Protein AF-A0A6P5RNF6-F1 (afdb_monomer)

Foldseek 3Di:
DDPCPPVCCVCVVQVDPDLVSCLVCVVVVLVVCCVPPPPPPPPPPPDDDDDDDDDDDDDPPDPDDPVVVSLLVSLVVQLVVLVVCVVVVVDDPVVSLQRHFDRPDDPLCNPARRHRLSNLFPLVVVLLVQLLVCVPCVVVSVVCCVPRVSSVRLVVLLVSLVLVVVVQWFDDPLLVLLSVLLVVVVVVCVVVVCLSPQWNSNLVVVLLVLVLVLLVCLLVLDQVCLVVNLVSVVSNCCSSPPPIHPDDRVSVVVVVPPPPPPDDDDDDDPVPPPRNRPDTCGSPDDDPVCVSVSSSSVSSNSSSPGD

Secondary structure (DSSP, 8-state):
---TTTHHHHHHHTT--SHHHHHHHTTTHHHHHHHHHS-------SS--------------S---HHHHHHHHHHHHHHHHHHHHHHTTSS-HHHHHHHPPPPS--GGGTT-----HHHHTTHHHHHHHHHHTHHHHHHHHHHHHHH-HHHHHHHHHHHHHHHHHHHHHB--HHHHHHHHHHHHHHHHHHHHT-HHHHS-GGGHHHHHHHHHHHHHHHHH--GGGHHHHHHHHHHHHHIIIIII--S--HHHHHTTS------------GGGS--TT-SB--SPP--TTHHHHHHHHHHHHHHHH--

Radius of gyration: 24.38 Å; Cα contacts (8 Å, |Δi|>4): 242; chains: 1; bounding box: 69×51×74 Å

InterPro domains:
  IPR058851 Callose synthase, helical domain [PF25968] (116-305)

Solvent-accessible surface area (backbone atoms only — not comparable to full-atom values): 18206 Å² total; per-residue (Å²): 138,78,88,58,71,61,64,54,46,54,40,56,74,69,63,49,84,44,72,67,50,42,58,75,45,47,86,56,40,58,60,52,44,49,73,75,72,46,78,77,79,71,78,74,84,82,78,80,92,77,90,83,89,80,92,82,89,74,88,77,91,65,86,64,53,74,65,55,54,50,50,51,54,40,39,51,55,50,36,52,53,48,48,50,38,39,76,71,68,74,44,52,75,66,55,40,61,32,60,41,40,76,75,92,75,53,87,88,47,72,92,55,81,63,69,27,39,68,70,27,40,35,34,44,58,53,50,49,59,46,38,42,49,17,92,84,34,45,71,56,48,55,52,47,47,72,71,34,64,50,42,40,43,40,48,52,50,51,53,50,48,49,54,55,50,51,64,62,32,49,63,38,68,70,58,45,52,46,52,50,50,53,52,52,54,51,52,50,30,59,74,71,69,42,44,70,77,68,32,41,37,67,42,47,62,59,43,50,52,38,48,54,52,49,50,54,48,62,72,66,44,48,66,87,48,44,69,56,52,37,51,40,52,50,52,40,50,46,41,45,63,71,53,25,40,76,74,85,58,71,66,62,50,67,70,62,60,67,79,78,82,72,84,75,96,68,90,70,64,82,85,70,60,83,56,83,66,72,44,51,50,64,46,68,73,90,49,92,71,34,56,62,49,51,50,51,54,55,48,48,48,44,38,70,66,37,115

Structure (mmCIF, N/CA/C/O backbone):
data_AF-A0A6P5RNF6-F1
#
_entry.id   AF-A0A6P5RNF6-F1
#
loop_
_atom_site.group_PDB
_atom_site.id
_atom_site.type_symbol
_atom_site.label_atom_id
_atom_site.label_alt_id
_atom_site.label_comp_id
_atom_site.label_asym_id
_atom_site.label_entity_id
_atom_site.label_seq_id
_atom_site.pdbx_PDB_ins_code
_atom_site.Cartn_x
_atom_site.Cartn_y
_atom_site.Cartn_z
_atom_site.occupancy
_atom_site.B_iso_or_equiv
_atom_site.auth_seq_id
_atom_site.auth_comp_id
_atom_site.auth_asym_id
_atom_site.auth_atom_id
_atom_site.pdbx_PDB_model_num
ATOM 1 N N . PHE A 1 1 ? 33.587 11.835 -26.383 1.00 28.23 1 PHE A N 1
ATOM 2 C CA . PHE A 1 1 ? 33.768 10.470 -26.912 1.00 28.23 1 PHE A CA 1
ATOM 3 C C . PHE A 1 1 ? 33.188 9.506 -25.896 1.00 28.23 1 PHE A C 1
ATOM 5 O O . PHE A 1 1 ? 33.818 9.210 -24.893 1.00 28.23 1 PHE A O 1
ATOM 12 N N . PHE A 1 2 ? 31.931 9.136 -26.120 1.00 29.42 2 PHE A N 1
ATOM 13 C CA . PHE A 1 2 ? 31.178 8.192 -25.306 1.00 29.42 2 PHE A CA 1
ATOM 14 C C . PHE A 1 2 ? 31.748 6.783 -25.467 1.00 29.42 2 PHE A C 1
ATOM 16 O O . PHE A 1 2 ? 32.001 6.367 -26.597 1.00 29.42 2 PHE A O 1
ATOM 23 N N . ASN A 1 3 ? 31.836 6.001 -24.392 1.00 28.59 3 ASN A N 1
ATOM 24 C CA . ASN A 1 3 ? 31.877 4.547 -24.536 1.00 28.59 3 ASN A CA 1
ATOM 25 C C . ASN A 1 3 ? 30.436 4.005 -24.512 1.00 28.59 3 ASN A C 1
ATOM 27 O O . ASN A 1 3 ? 30.002 3.315 -23.598 1.00 28.59 3 ASN A O 1
ATOM 31 N N . LEU A 1 4 ? 29.677 4.390 -25.545 1.00 36.28 4 LEU A N 1
ATOM 32 C CA . LEU A 1 4 ? 28.244 4.130 -25.748 1.00 36.28 4 LEU A CA 1
ATOM 33 C C . LEU A 1 4 ? 27.934 2.669 -26.155 1.00 36.28 4 LEU A C 1
ATOM 35 O O . LEU A 1 4 ? 26.788 2.328 -26.450 1.00 36.28 4 LEU A O 1
ATOM 39 N N . ASN A 1 5 ? 28.943 1.797 -26.229 1.00 35.72 5 ASN A N 1
ATOM 40 C CA . ASN A 1 5 ? 28.833 0.507 -26.917 1.00 35.72 5 ASN A CA 1
ATOM 41 C C . ASN A 1 5 ? 28.186 -0.616 -26.092 1.00 35.72 5 ASN A C 1
ATOM 43 O O . ASN A 1 5 ? 27.715 -1.587 -26.683 1.00 35.72 5 ASN A O 1
ATOM 47 N N . HIS A 1 6 ? 28.112 -0.502 -24.763 1.00 38.75 6 HIS A N 1
ATOM 48 C CA . HIS A 1 6 ? 27.515 -1.549 -23.919 1.00 38.75 6 HIS A CA 1
ATOM 49 C C . HIS A 1 6 ? 26.034 -1.298 -23.587 1.00 38.75 6 HIS A C 1
ATOM 51 O O . HIS A 1 6 ? 25.232 -2.224 -23.683 1.00 38.75 6 HIS A O 1
ATOM 57 N N . LEU A 1 7 ? 25.632 -0.053 -23.311 1.00 40.31 7 LEU A N 1
ATOM 58 C CA . LEU A 1 7 ? 24.245 0.296 -22.955 1.00 40.31 7 LEU A CA 1
ATOM 59 C C . LEU A 1 7 ? 23.309 0.388 -24.168 1.00 40.31 7 LEU A C 1
ATOM 61 O O . LEU A 1 7 ? 22.180 -0.103 -24.119 1.00 40.31 7 LEU A O 1
ATOM 65 N N . THR A 1 8 ? 23.802 0.905 -25.298 1.00 41.25 8 THR A N 1
ATOM 66 C CA . THR A 1 8 ? 23.047 0.876 -26.560 1.00 41.25 8 THR A CA 1
ATOM 67 C C . THR A 1 8 ? 22.856 -0.563 -27.029 1.00 41.25 8 THR A C 1
ATOM 69 O O . THR A 1 8 ? 21.781 -0.909 -27.501 1.00 41.25 8 THR A O 1
ATOM 72 N N . ARG A 1 9 ? 23.846 -1.448 -26.826 1.00 41.94 9 ARG A N 1
ATOM 73 C CA . ARG A 1 9 ? 23.672 -2.892 -27.045 1.00 41.94 9 ARG A CA 1
ATOM 74 C C . ARG A 1 9 ? 22.667 -3.503 -26.079 1.00 41.94 9 ARG A C 1
ATOM 76 O O . ARG A 1 9 ? 21.893 -4.324 -26.529 1.00 41.94 9 ARG A O 1
ATOM 83 N N . PHE A 1 10 ? 22.627 -3.101 -24.812 1.00 47.75 10 PHE A N 1
ATOM 84 C CA . PHE A 1 10 ? 21.712 -3.670 -23.820 1.00 47.75 10 PHE A CA 1
ATOM 85 C C . PHE A 1 10 ? 20.228 -3.430 -24.165 1.00 47.75 10 PHE A C 1
ATOM 87 O O . PHE A 1 10 ? 19.468 -4.386 -24.300 1.00 47.75 10 PHE A O 1
ATOM 94 N N . PHE A 1 11 ? 19.817 -2.183 -24.425 1.00 51.56 11 PHE A N 1
ATOM 95 C CA . PHE A 1 11 ? 18.431 -1.890 -24.833 1.00 51.56 11 PHE A CA 1
ATOM 96 C C . PHE A 1 11 ? 18.131 -2.268 -26.288 1.00 51.56 11 PHE A C 1
ATOM 98 O O . PHE A 1 11 ? 17.003 -2.655 -26.595 1.00 51.56 11 PHE A O 1
ATOM 105 N N . SER A 1 12 ? 19.124 -2.218 -27.184 1.00 46.72 12 SER A N 1
ATOM 106 C CA . SER A 1 12 ? 18.966 -2.663 -28.577 1.00 46.72 12 SER A CA 1
ATOM 107 C C . SER A 1 12 ? 18.880 -4.191 -28.699 1.00 46.72 12 SER A C 1
ATOM 109 O O . SER A 1 12 ? 18.128 -4.680 -29.535 1.00 46.72 12 SER A O 1
ATOM 111 N N . PHE A 1 13 ? 19.543 -4.955 -27.818 1.00 47.50 13 PHE A N 1
ATOM 112 C CA . PHE A 1 13 ? 19.436 -6.421 -27.733 1.00 47.50 13 PHE A CA 1
ATOM 113 C C . PHE A 1 13 ? 18.023 -6.866 -27.341 1.00 47.50 13 PHE A C 1
ATOM 115 O O . PHE A 1 13 ? 17.525 -7.855 -27.870 1.00 47.50 13 PHE A O 1
ATOM 122 N N . PHE A 1 14 ? 17.343 -6.101 -26.480 1.00 49.22 14 PHE A N 1
ATOM 123 C CA . PHE A 1 14 ? 15.931 -6.329 -26.149 1.00 49.22 14 PHE A CA 1
ATOM 124 C C . PHE A 1 14 ? 14.950 -5.519 -27.015 1.00 49.22 14 PHE A C 1
ATOM 126 O O . PHE A 1 14 ? 13.738 -5.672 -26.873 1.00 49.22 14 PHE A O 1
ATOM 133 N N . GLN A 1 15 ? 15.454 -4.669 -27.916 1.00 57.41 15 GLN A N 1
ATOM 134 C CA . GLN A 1 15 ? 14.685 -3.769 -28.783 1.00 57.41 15 GLN A CA 1
ATOM 135 C C . GLN A 1 15 ? 13.642 -2.912 -28.031 1.00 57.41 15 GLN A C 1
ATOM 137 O O . GLN A 1 15 ? 12.601 -2.547 -28.581 1.00 57.41 15 GLN A O 1
ATOM 142 N N . ILE A 1 16 ? 13.905 -2.574 -26.766 1.00 60.00 16 ILE A N 1
ATOM 143 C CA . ILE A 1 16 ? 12.972 -1.829 -25.913 1.00 60.00 16 ILE A CA 1
ATOM 144 C C . ILE A 1 16 ? 13.149 -0.338 -26.194 1.00 60.00 16 ILE A C 1
ATOM 146 O O . ILE A 1 16 ? 14.160 0.255 -25.831 1.00 60.00 16 ILE A O 1
ATOM 150 N N . ARG A 1 17 ? 12.158 0.264 -26.857 1.00 57.28 17 ARG A N 1
ATOM 151 C CA . ARG A 1 17 ? 12.155 1.694 -27.220 1.00 57.28 17 ARG A CA 1
ATOM 152 C C . ARG A 1 17 ? 11.119 2.518 -26.460 1.00 57.28 17 ARG A C 1
ATOM 154 O O . ARG A 1 17 ? 11.118 3.737 -26.570 1.00 57.28 17 ARG A O 1
ATOM 161 N N . THR A 1 18 ? 10.225 1.863 -25.719 1.00 61.22 18 THR A N 1
ATOM 162 C CA . THR A 1 18 ? 9.161 2.513 -24.944 1.00 61.22 18 THR A CA 1
ATOM 163 C C . THR A 1 18 ? 8.911 1.773 -23.631 1.00 61.22 18 THR A C 1
ATOM 165 O O . THR A 1 18 ? 9.181 0.573 -23.520 1.00 61.22 18 THR A O 1
ATOM 168 N N . LEU A 1 19 ? 8.321 2.465 -22.651 1.00 63.12 19 LEU A N 1
ATOM 169 C CA . LEU A 1 19 ? 7.894 1.866 -21.382 1.00 63.12 19 LEU A CA 1
ATOM 170 C C . LEU A 1 19 ? 6.867 0.737 -21.593 1.00 63.12 19 LEU A C 1
ATOM 172 O O . LEU A 1 19 ? 6.886 -0.264 -20.882 1.00 63.12 19 LEU A O 1
ATOM 176 N N . GLY A 1 20 ? 6.017 0.849 -22.621 1.00 63.38 20 GLY A N 1
ATOM 177 C CA . GLY A 1 20 ? 5.082 -0.210 -23.015 1.00 63.38 20 GLY A CA 1
ATOM 178 C C . GLY A 1 20 ? 5.787 -1.476 -23.515 1.00 63.38 20 GLY A C 1
ATOM 179 O O . GLY A 1 20 ? 5.413 -2.583 -23.125 1.00 63.38 20 GLY A O 1
ATOM 180 N N . MET A 1 21 ? 6.855 -1.331 -24.313 1.00 66.31 21 MET A N 1
ATOM 181 C CA . MET A 1 21 ? 7.684 -2.468 -24.733 1.00 66.31 21 MET A CA 1
ATOM 182 C C . MET A 1 21 ? 8.385 -3.108 -23.534 1.00 66.31 21 MET A C 1
ATOM 184 O O . MET A 1 21 ? 8.345 -4.332 -23.406 1.00 66.31 21 MET A O 1
ATOM 188 N N . LEU A 1 22 ? 8.943 -2.295 -22.627 1.00 71.19 22 LEU A N 1
ATOM 189 C CA . LEU A 1 22 ? 9.556 -2.781 -21.389 1.00 71.19 22 LEU A CA 1
ATOM 190 C C . LEU A 1 22 ? 8.546 -3.590 -20.571 1.00 71.19 22 LEU A C 1
ATOM 192 O O . LEU A 1 22 ? 8.820 -4.739 -20.242 1.00 71.19 22 LEU A O 1
ATOM 196 N N . ARG A 1 23 ? 7.351 -3.036 -20.328 1.00 72.88 23 ARG A N 1
ATOM 197 C CA . ARG A 1 23 ? 6.264 -3.684 -19.576 1.00 72.88 23 ARG A CA 1
ATOM 198 C C . ARG A 1 23 ? 5.871 -5.035 -20.171 1.00 72.88 23 ARG A C 1
ATOM 200 O O . ARG A 1 23 ? 5.756 -6.003 -19.432 1.00 72.88 23 ARG A O 1
ATOM 207 N N . SER A 1 24 ? 5.721 -5.122 -21.494 1.00 70.25 24 SER A N 1
ATOM 208 C CA . SER A 1 24 ? 5.333 -6.371 -22.174 1.00 70.25 24 SER A CA 1
ATOM 209 C C . SER A 1 24 ? 6.391 -7.477 -22.108 1.00 70.25 24 SER A C 1
ATOM 211 O O . SER A 1 24 ? 6.061 -8.656 -22.193 1.00 70.25 24 SER A O 1
ATOM 213 N N . ARG A 1 25 ? 7.671 -7.107 -21.980 1.00 70.56 25 ARG A N 1
ATOM 214 C CA . ARG A 1 25 ? 8.800 -8.048 -21.978 1.00 70.56 25 ARG A CA 1
ATOM 215 C C . ARG A 1 25 ? 9.324 -8.337 -20.574 1.00 70.56 25 ARG A C 1
ATOM 217 O O . ARG A 1 25 ? 10.076 -9.300 -20.413 1.00 70.56 25 ARG A O 1
ATOM 224 N N . PHE A 1 26 ? 8.926 -7.545 -19.575 1.00 75.81 26 PHE A N 1
ATOM 225 C CA . PHE A 1 26 ? 9.502 -7.592 -18.234 1.00 75.81 26 PHE A CA 1
ATOM 226 C C . PHE A 1 26 ? 9.311 -8.942 -17.547 1.00 75.81 26 PHE A C 1
ATOM 228 O O . PHE A 1 26 ? 10.216 -9.384 -16.860 1.00 75.81 26 PHE A O 1
ATOM 235 N N . GLU A 1 27 ? 8.198 -9.642 -17.769 1.00 70.69 27 GLU A N 1
ATOM 236 C CA . GLU A 1 27 ? 7.972 -10.970 -17.177 1.00 70.69 27 GLU A CA 1
ATOM 237 C C . GLU A 1 27 ? 9.056 -11.986 -17.588 1.00 70.69 27 GLU A C 1
ATOM 239 O O . GLU A 1 27 ? 9.527 -12.775 -16.773 1.00 70.69 27 GLU A O 1
ATOM 244 N N . SER A 1 28 ? 9.522 -11.911 -18.837 1.00 70.00 28 SER A N 1
ATOM 245 C CA . SER A 1 28 ? 10.600 -12.762 -19.361 1.00 70.00 28 SER A CA 1
ATOM 246 C C . SER A 1 28 ? 12.011 -12.220 -19.098 1.00 70.00 28 SER A C 1
ATOM 248 O O . SER A 1 28 ? 12.994 -12.948 -19.261 1.00 70.00 28 SER A O 1
ATOM 250 N N . LEU A 1 29 ? 12.124 -10.946 -18.702 1.00 72.56 29 LEU A N 1
ATOM 251 C CA . LEU A 1 29 ? 13.393 -10.229 -18.620 1.00 72.56 29 LEU A CA 1
ATOM 252 C C . LEU A 1 29 ? 14.308 -10.776 -17.510 1.00 72.56 29 LEU A C 1
ATOM 254 O O . LEU A 1 29 ? 15.450 -11.079 -17.845 1.00 72.56 29 LEU A O 1
ATOM 258 N N . PRO A 1 30 ? 13.857 -11.014 -16.257 1.00 69.50 30 PRO A N 1
ATOM 259 C CA . PRO A 1 30 ? 14.698 -11.619 -15.222 1.00 69.50 30 PRO A CA 1
ATOM 260 C C . PRO A 1 30 ? 15.291 -12.968 -15.635 1.00 69.50 30 PRO A C 1
ATOM 262 O O . PRO A 1 30 ? 16.479 -13.213 -15.438 1.00 69.50 30 PRO A O 1
ATOM 265 N N . GLY A 1 31 ? 14.486 -13.829 -16.267 1.00 65.75 31 GLY A N 1
ATOM 266 C CA . GLY A 1 31 ? 14.932 -15.148 -16.720 1.00 65.75 31 GLY A CA 1
ATOM 267 C C . GLY A 1 31 ? 15.967 -15.064 -17.843 1.00 65.75 31 GLY A C 1
ATOM 268 O O . GLY A 1 31 ? 17.004 -15.722 -17.784 1.00 65.75 31 GLY A O 1
ATOM 269 N N . ALA A 1 32 ? 15.729 -14.216 -18.849 1.00 66.19 32 ALA A N 1
ATOM 270 C CA . ALA A 1 32 ? 16.704 -13.976 -19.911 1.00 66.19 32 ALA A CA 1
ATOM 271 C C . ALA A 1 32 ? 18.007 -13.398 -19.342 1.00 66.19 32 ALA A C 1
ATOM 273 O O . ALA A 1 32 ? 19.099 -13.851 -19.673 1.00 66.19 32 ALA A O 1
ATOM 274 N N . PHE A 1 33 ? 17.895 -12.433 -18.439 1.00 66.31 33 PHE A N 1
ATOM 275 C CA . PHE A 1 33 ? 19.032 -11.773 -17.823 1.00 66.31 33 PHE A CA 1
ATOM 276 C C . PHE A 1 33 ? 19.922 -12.758 -17.060 1.00 66.31 33 PHE A C 1
ATOM 278 O O . PHE A 1 33 ? 21.136 -12.783 -17.263 1.00 66.31 33 PHE A O 1
ATOM 285 N N . ASN A 1 34 ? 19.320 -13.640 -16.264 1.00 64.31 34 ASN A N 1
ATOM 286 C CA . ASN A 1 34 ? 20.058 -14.664 -15.534 1.00 64.31 34 ASN A CA 1
ATOM 287 C C . ASN A 1 34 ? 20.731 -15.673 -16.470 1.00 64.31 34 ASN A C 1
ATOM 289 O O . ASN A 1 34 ? 21.870 -16.059 -16.227 1.00 64.31 34 ASN A O 1
ATOM 293 N N . ASN A 1 35 ? 20.080 -16.040 -17.575 1.00 62.84 35 ASN A N 1
ATOM 294 C CA . ASN A 1 35 ? 20.639 -16.982 -18.546 1.00 62.84 35 ASN A CA 1
ATOM 295 C C . ASN A 1 35 ? 21.807 -16.407 -19.363 1.00 62.84 35 ASN A C 1
ATOM 297 O O . ASN A 1 35 ? 22.689 -17.163 -19.769 1.00 62.84 35 ASN A O 1
ATOM 301 N N . TYR A 1 36 ? 21.810 -15.099 -19.637 1.00 58.19 36 TYR A N 1
ATOM 302 C CA . TYR A 1 36 ? 22.781 -14.480 -20.548 1.00 58.19 36 TYR A CA 1
ATOM 303 C C . TYR A 1 36 ? 23.877 -13.666 -19.854 1.00 58.19 36 TYR A C 1
ATOM 305 O O . TYR A 1 36 ? 24.953 -13.507 -20.429 1.00 58.19 36 TYR A O 1
ATOM 313 N N . LEU A 1 37 ? 23.625 -13.132 -18.655 1.00 59.38 37 LEU A N 1
ATOM 314 C CA . LEU A 1 37 ? 24.520 -12.171 -17.997 1.00 59.38 37 LEU A CA 1
ATOM 315 C C . LEU A 1 37 ? 25.060 -12.647 -16.650 1.00 59.38 37 LEU A C 1
ATOM 317 O O . LEU A 1 37 ? 26.055 -12.096 -16.180 1.00 59.38 37 LEU A O 1
ATOM 321 N N . ILE A 1 38 ? 24.463 -13.675 -16.040 1.00 57.00 38 ILE A N 1
ATOM 322 C CA . ILE A 1 38 ? 25.012 -14.283 -14.827 1.00 57.00 38 ILE A CA 1
ATOM 323 C C . ILE A 1 38 ? 25.878 -15.474 -15.241 1.00 57.00 38 ILE A C 1
ATOM 325 O O . ILE A 1 38 ? 25.368 -16.428 -15.831 1.00 57.00 38 ILE A O 1
ATOM 329 N N . PRO A 1 39 ? 27.188 -15.467 -14.932 1.00 53.31 39 PRO A N 1
ATOM 330 C CA . PRO A 1 39 ? 28.011 -16.650 -15.106 1.00 53.31 39 PRO A CA 1
ATOM 331 C C . PRO A 1 39 ? 27.381 -17.795 -14.317 1.00 53.31 39 PRO A C 1
ATOM 333 O O . PRO A 1 39 ? 27.167 -17.668 -13.110 1.00 53.31 39 PRO A O 1
ATOM 336 N N . VAL A 1 40 ? 27.087 -18.912 -14.986 1.00 53.88 40 VAL A N 1
ATOM 337 C CA . VAL A 1 40 ? 26.738 -20.147 -14.283 1.00 53.88 40 VAL A CA 1
ATOM 338 C C . VAL A 1 40 ? 27.910 -20.436 -13.357 1.00 53.88 40 VAL A C 1
ATOM 340 O O . VAL A 1 40 ? 29.017 -20.703 -13.832 1.00 53.88 40 VAL A O 1
ATOM 343 N N . GLU A 1 41 ? 27.691 -20.332 -12.046 1.00 51.50 41 GLU A N 1
ATOM 344 C CA . GLU A 1 41 ? 28.641 -20.811 -11.052 1.00 51.50 41 GLU A CA 1
ATOM 345 C C . GLU A 1 41 ? 28.779 -22.313 -11.309 1.00 51.50 41 GLU A C 1
ATOM 347 O O . GLU A 1 41 ? 27.967 -23.126 -10.864 1.00 51.50 41 GLU A O 1
ATOM 352 N N . LYS A 1 42 ? 29.765 -22.688 -12.133 1.00 40.84 42 LYS A N 1
ATOM 353 C CA . LYS A 1 42 ? 30.169 -24.075 -12.290 1.00 40.84 42 LYS A CA 1
ATOM 354 C C . LYS A 1 42 ? 30.548 -24.507 -10.892 1.00 40.84 42 LYS A C 1
ATOM 356 O O . LYS A 1 42 ? 31.535 -24.029 -10.343 1.00 40.84 42 LYS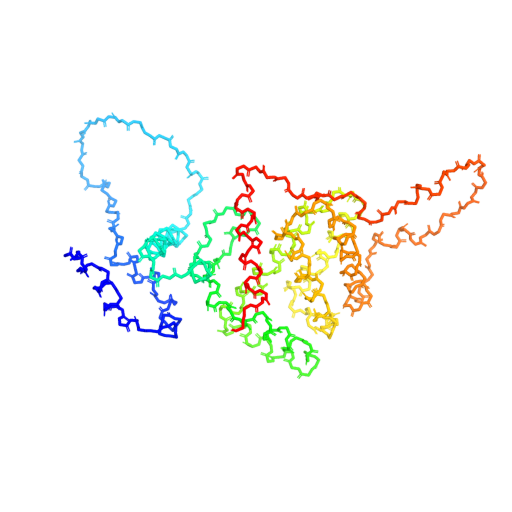 A O 1
ATOM 361 N N . ASN A 1 43 ? 29.730 -25.367 -10.308 1.00 40.44 43 ASN A N 1
ATOM 362 C CA . ASN A 1 43 ? 30.045 -26.001 -9.049 1.00 40.44 43 ASN A CA 1
ATOM 363 C C . ASN A 1 43 ? 31.265 -26.901 -9.320 1.00 40.44 43 ASN A C 1
ATOM 365 O O . ASN A 1 43 ? 31.129 -28.068 -9.684 1.00 40.44 43 ASN A O 1
ATOM 369 N N . GLU A 1 44 ? 32.471 -26.331 -9.254 1.00 38.09 44 GLU A N 1
ATOM 370 C CA . GLU A 1 44 ? 33.755 -27.015 -9.419 1.00 38.09 44 GLU A CA 1
ATOM 371 C C . GLU A 1 44 ? 34.046 -27.892 -8.192 1.00 38.09 44 GLU A C 1
ATOM 373 O O . GLU A 1 44 ? 35.097 -27.815 -7.566 1.00 38.09 44 GLU A O 1
ATOM 378 N N . GLN A 1 45 ? 33.118 -28.778 -7.833 1.00 39.56 45 GLN A N 1
ATOM 379 C CA . GLN A 1 45 ? 33.370 -29.826 -6.840 1.00 39.56 45 GLN A CA 1
ATOM 380 C C . GLN A 1 45 ? 33.935 -31.106 -7.464 1.00 39.56 45 GLN A C 1
ATOM 382 O O . GLN A 1 45 ? 34.200 -32.082 -6.770 1.00 39.56 45 GLN A O 1
ATOM 387 N N . THR A 1 46 ? 34.230 -31.103 -8.764 1.00 41.03 46 THR A N 1
ATOM 388 C CA . THR A 1 46 ? 35.000 -32.169 -9.411 1.00 41.03 46 THR A CA 1
ATOM 389 C C . THR A 1 46 ? 36.143 -31.590 -10.231 1.00 41.03 46 THR A C 1
ATOM 391 O O . THR A 1 46 ? 36.091 -31.595 -11.456 1.00 41.03 46 THR A O 1
ATOM 394 N N . LYS A 1 47 ? 37.186 -31.094 -9.545 1.00 40.41 47 LYS A N 1
ATOM 395 C CA . LYS A 1 47 ? 38.623 -31.235 -9.891 1.00 40.41 47 LYS A CA 1
ATOM 396 C C . LYS A 1 47 ? 39.463 -30.139 -9.218 1.00 40.41 47 LYS A C 1
ATOM 398 O O . LYS A 1 47 ? 39.665 -29.085 -9.801 1.00 40.41 47 LYS A O 1
ATOM 403 N N . LYS A 1 48 ? 40.067 -30.466 -8.069 1.00 33.53 48 LYS A N 1
ATOM 404 C CA . LYS A 1 48 ? 41.529 -30.434 -7.810 1.00 33.53 48 LYS A CA 1
ATOM 405 C C . LYS A 1 48 ? 41.828 -30.225 -6.321 1.00 33.53 48 LYS A C 1
ATOM 407 O O . LYS A 1 48 ? 41.476 -29.225 -5.714 1.00 33.53 48 LYS A O 1
ATOM 412 N N . LYS A 1 49 ? 42.546 -31.204 -5.764 1.00 37.81 49 LYS A N 1
ATOM 413 C CA . LYS A 1 49 ? 43.356 -31.083 -4.549 1.00 37.81 49 LYS A CA 1
ATOM 414 C C . LYS A 1 49 ? 44.316 -29.891 -4.688 1.00 37.81 49 LYS A C 1
ATOM 416 O O . LYS A 1 49 ? 45.011 -29.822 -5.698 1.00 37.81 49 LYS A O 1
ATOM 421 N N . GLY A 1 50 ? 44.420 -29.042 -3.663 1.00 27.92 50 GLY A N 1
ATOM 422 C CA . GLY A 1 50 ? 45.524 -28.083 -3.543 1.00 27.92 50 GLY A CA 1
ATOM 423 C C . GLY A 1 50 ? 45.189 -26.796 -2.788 1.00 27.92 50 GLY A C 1
ATOM 424 O O . GLY A 1 50 ? 44.819 -25.814 -3.405 1.00 27.92 50 GLY A O 1
ATOM 425 N N . ILE A 1 51 ? 45.319 -26.846 -1.458 1.00 37.56 51 ILE A N 1
ATOM 426 C CA . ILE A 1 51 ? 45.855 -25.811 -0.550 1.00 37.56 51 ILE A CA 1
ATOM 427 C C . ILE A 1 51 ? 45.703 -24.336 -1.003 1.00 37.56 51 ILE A C 1
ATOM 429 O O . ILE A 1 51 ? 46.445 -23.879 -1.862 1.00 37.56 51 ILE A O 1
ATOM 433 N N . LEU A 1 52 ? 44.850 -23.561 -0.316 1.00 32.47 52 LEU A N 1
ATOM 434 C CA . LEU A 1 52 ? 45.227 -22.420 0.549 1.00 32.47 52 LEU A CA 1
ATOM 435 C C . LEU A 1 52 ? 43.967 -21.695 1.065 1.00 32.47 52 LEU A C 1
ATOM 437 O O . LEU A 1 52 ? 43.053 -21.359 0.320 1.00 32.47 52 LEU A O 1
ATOM 441 N N . LYS A 1 53 ? 43.930 -21.490 2.386 1.00 34.38 53 LYS A N 1
ATOM 442 C CA . LYS A 1 53 ? 42.894 -20.772 3.141 1.00 34.38 53 LYS A CA 1
ATOM 443 C C . LYS A 1 53 ? 42.977 -19.260 2.885 1.00 34.38 53 LYS A C 1
ATOM 445 O O . LYS A 1 53 ? 44.064 -18.710 3.014 1.00 34.38 53 LYS A O 1
ATOM 450 N N . ALA A 1 54 ? 41.834 -18.592 2.721 1.00 29.98 54 ALA A N 1
ATOM 451 C CA . ALA A 1 54 ? 41.627 -17.225 3.213 1.00 29.98 54 ALA A CA 1
ATOM 452 C C . ALA A 1 54 ? 40.127 -16.941 3.431 1.00 29.98 54 ALA A C 1
ATOM 454 O O . ALA A 1 54 ? 39.348 -16.695 2.520 1.00 29.98 54 ALA A O 1
ATOM 455 N N . THR A 1 55 ? 39.767 -17.062 4.700 1.00 38.19 55 THR A N 1
ATOM 456 C CA . THR A 1 55 ? 38.652 -16.515 5.474 1.00 38.19 55 THR A CA 1
ATOM 457 C C . THR A 1 55 ? 37.861 -15.351 4.850 1.00 38.19 55 THR A C 1
ATOM 459 O O . THR A 1 55 ? 38.326 -14.222 4.871 1.00 38.19 55 THR A O 1
ATOM 462 N N . PHE A 1 56 ? 36.601 -15.597 4.466 1.00 27.67 56 PHE A N 1
ATOM 463 C CA . PHE A 1 56 ? 35.488 -14.647 4.640 1.00 27.67 56 PHE A CA 1
ATOM 464 C C . PHE A 1 56 ? 34.194 -15.423 4.916 1.00 27.67 56 PHE A C 1
ATOM 466 O O . PHE A 1 56 ? 33.409 -15.748 4.032 1.00 27.67 56 PHE A O 1
ATOM 473 N N . SER A 1 57 ? 33.987 -15.745 6.193 1.00 34.72 57 SER A N 1
ATOM 474 C CA . SER A 1 57 ? 32.705 -16.211 6.716 1.00 34.72 57 SER A CA 1
ATOM 475 C C . SER A 1 57 ? 31.797 -14.994 6.926 1.00 34.72 57 SER A C 1
ATOM 477 O O . SER A 1 57 ? 31.963 -14.263 7.904 1.00 34.72 57 SER A O 1
ATOM 479 N N . ARG A 1 58 ? 30.799 -14.806 6.059 1.00 29.78 58 ARG A N 1
ATOM 480 C CA . ARG A 1 58 ? 29.531 -14.172 6.446 1.00 29.78 58 ARG A CA 1
ATOM 481 C C . ARG A 1 58 ? 28.414 -15.170 6.192 1.00 29.78 58 ARG A C 1
ATOM 483 O O . ARG A 1 58 ? 28.066 -15.463 5.055 1.00 29.78 58 ARG A O 1
ATOM 490 N N . LYS A 1 59 ? 27.918 -15.723 7.295 1.00 31.59 59 LYS A N 1
ATOM 491 C CA . LYS A 1 59 ? 26.769 -16.617 7.364 1.00 31.59 59 LYS A CA 1
ATOM 492 C C . LYS A 1 59 ? 25.542 -15.920 6.766 1.00 31.59 59 LYS A C 1
ATOM 494 O O . LYS A 1 59 ? 25.017 -14.995 7.375 1.00 31.59 59 LYS A O 1
ATOM 499 N N . PHE A 1 60 ? 25.088 -16.390 5.611 1.00 31.41 60 PHE A N 1
ATOM 500 C CA . PHE A 1 60 ? 23.679 -16.332 5.227 1.00 31.41 60 PHE A CA 1
ATOM 501 C C . PHE A 1 60 ? 23.135 -17.756 5.353 1.00 31.41 60 PHE A C 1
ATOM 503 O O . PHE A 1 60 ? 23.123 -18.526 4.394 1.00 31.41 60 PHE A O 1
ATOM 510 N N . ASP A 1 61 ? 22.770 -18.125 6.582 1.00 31.58 61 ASP A N 1
ATOM 511 C CA . ASP A 1 61 ? 22.079 -19.379 6.881 1.00 31.58 61 ASP A CA 1
ATOM 512 C C . ASP A 1 61 ? 20.577 -19.211 6.631 1.00 31.58 61 ASP A C 1
ATOM 514 O O . ASP A 1 61 ? 19.833 -18.685 7.455 1.00 31.58 61 ASP A O 1
ATOM 518 N N . LYS A 1 62 ? 20.177 -19.629 5.434 1.00 36.00 62 LYS A N 1
ATOM 519 C CA . LYS A 1 62 ? 18.927 -20.296 5.034 1.00 36.00 62 LYS A CA 1
ATOM 520 C C . LYS A 1 62 ? 19.037 -20.370 3.520 1.00 36.00 62 LYS A C 1
ATOM 522 O O . LYS A 1 62 ? 19.157 -19.341 2.861 1.00 36.00 62 LYS A O 1
ATOM 527 N N . SER A 1 63 ? 19.127 -21.572 2.958 1.00 38.91 63 SER A N 1
ATOM 528 C CA . SER A 1 63 ? 19.337 -21.740 1.522 1.00 38.91 63 SER A CA 1
ATOM 529 C C . SER A 1 63 ? 18.116 -21.228 0.757 1.00 38.91 63 SER A C 1
ATOM 531 O O . SER A 1 63 ? 17.180 -21.986 0.518 1.00 38.91 63 SER A O 1
ATOM 533 N N . ALA A 1 64 ? 18.138 -19.947 0.389 1.00 43.72 64 ALA A N 1
ATOM 534 C CA . ALA A 1 64 ? 17.206 -19.360 -0.559 1.00 43.72 64 ALA A CA 1
ATOM 535 C C . ALA A 1 64 ? 17.114 -20.276 -1.784 1.00 43.72 64 ALA A C 1
ATOM 537 O O . ALA A 1 64 ? 18.150 -20.773 -2.264 1.00 43.72 64 ALA A O 1
ATOM 538 N N . SER A 1 65 ? 15.892 -20.538 -2.248 1.00 57.47 65 SER A N 1
ATOM 539 C CA . SER A 1 65 ? 15.667 -21.351 -3.444 1.00 57.47 65 SER A CA 1
ATOM 540 C C . SER A 1 65 ? 16.465 -20.766 -4.622 1.00 57.47 65 SER A C 1
ATOM 542 O O . SER A 1 65 ? 16.783 -19.573 -4.633 1.00 57.47 65 SER A O 1
ATOM 544 N N . SER A 1 66 ? 16.840 -21.573 -5.624 1.00 64.50 66 SER A N 1
ATOM 545 C CA . SER A 1 66 ? 17.626 -21.066 -6.770 1.00 64.50 66 SER A CA 1
ATOM 546 C C . SER A 1 66 ? 16.979 -19.828 -7.409 1.00 64.50 66 SER A C 1
ATOM 548 O O . SER A 1 66 ? 17.682 -18.882 -7.753 1.00 64.50 66 SER A O 1
ATOM 550 N N . LYS A 1 67 ? 15.639 -19.788 -7.427 1.00 63.62 67 LYS A N 1
ATOM 551 C CA . LYS A 1 67 ? 14.814 -18.683 -7.931 1.00 63.62 67 LYS A CA 1
ATOM 552 C C . LYS A 1 67 ? 14.900 -17.397 -7.102 1.00 63.62 67 LYS A C 1
ATOM 554 O O . LYS A 1 67 ? 14.935 -16.319 -7.681 1.00 63.62 67 LYS A O 1
ATOM 559 N N . GLU A 1 68 ? 14.957 -17.476 -5.774 1.00 64.44 68 GLU A N 1
ATOM 560 C CA . GLU A 1 68 ? 15.122 -16.290 -4.913 1.00 64.44 68 GLU A CA 1
ATOM 561 C C . GLU A 1 68 ? 16.505 -15.661 -5.085 1.00 64.44 68 GLU A C 1
ATOM 563 O O . GLU A 1 68 ? 16.631 -14.442 -5.205 1.00 64.44 68 GLU A O 1
ATOM 568 N N . LYS A 1 69 ? 17.554 -16.491 -5.164 1.00 66.69 69 LYS A N 1
ATOM 569 C CA . LYS A 1 69 ? 18.918 -16.012 -5.441 1.00 66.69 69 LYS A CA 1
ATOM 570 C C . LYS A 1 69 ? 19.009 -15.360 -6.818 1.00 66.69 69 LYS A C 1
ATOM 572 O O . LYS A 1 69 ? 19.658 -14.331 -6.977 1.00 66.69 69 LYS A O 1
ATOM 577 N N . GLU A 1 70 ? 18.353 -15.956 -7.803 1.00 68.19 70 GLU A N 1
ATOM 578 C CA . GLU A 1 70 ? 18.211 -15.438 -9.161 1.00 68.19 70 GLU A CA 1
ATOM 579 C C . GLU A 1 70 ? 17.470 -14.094 -9.208 1.00 68.19 70 GLU A C 1
ATOM 581 O O . GLU A 1 70 ? 17.925 -13.168 -9.879 1.00 68.19 70 GLU A O 1
ATOM 586 N N . ALA A 1 71 ? 16.369 -13.955 -8.468 1.00 69.56 71 ALA A N 1
ATOM 587 C CA . ALA A 1 71 ? 15.616 -12.707 -8.369 1.00 69.56 71 ALA A CA 1
ATOM 588 C C . ALA A 1 71 ? 16.426 -11.602 -7.674 1.00 69.56 71 ALA A C 1
ATOM 590 O O . ALA A 1 71 ? 16.436 -10.464 -8.140 1.00 69.56 71 ALA A O 1
ATOM 591 N N . ALA A 1 72 ? 17.159 -11.940 -6.609 1.00 72.94 72 ALA A N 1
ATOM 592 C CA . ALA A 1 72 ? 18.025 -10.998 -5.905 1.00 72.94 72 ALA A CA 1
ATOM 593 C C . ALA A 1 72 ? 19.173 -10.491 -6.794 1.00 72.94 72 ALA A C 1
ATOM 595 O O . ALA A 1 72 ? 19.433 -9.290 -6.836 1.00 72.94 72 ALA A O 1
ATOM 596 N N . LYS A 1 73 ? 19.828 -11.384 -7.554 1.00 73.25 73 LYS A N 1
ATOM 597 C CA . LYS A 1 73 ? 20.882 -11.001 -8.511 1.00 73.25 73 LYS A CA 1
ATOM 598 C C . LYS A 1 73 ? 20.331 -10.111 -9.635 1.00 73.25 73 LYS A C 1
ATOM 600 O O . LYS A 1 73 ? 20.978 -9.129 -9.997 1.00 73.25 73 LYS A O 1
ATOM 605 N N . PHE A 1 74 ? 19.136 -10.414 -10.151 1.00 78.38 74 PHE A N 1
ATOM 606 C CA . PHE A 1 74 ? 18.461 -9.555 -11.128 1.00 78.38 74 PHE A CA 1
ATOM 607 C C . PHE A 1 74 ? 18.162 -8.170 -10.549 1.00 78.38 74 PHE A C 1
ATOM 609 O O . PHE A 1 74 ? 18.538 -7.173 -11.158 1.00 78.38 74 PHE A O 1
ATOM 616 N N . ALA A 1 75 ? 17.531 -8.101 -9.373 1.00 79.12 75 ALA A N 1
ATOM 617 C CA . ALA A 1 75 ? 17.185 -6.841 -8.718 1.00 79.12 75 ALA A CA 1
ATOM 618 C C . ALA A 1 75 ? 18.424 -5.970 -8.483 1.00 79.12 75 ALA A C 1
ATOM 620 O O . ALA A 1 75 ? 18.391 -4.774 -8.764 1.00 79.12 75 ALA A O 1
ATOM 621 N N . GLN A 1 76 ? 19.533 -6.582 -8.052 1.00 79.25 76 GLN A N 1
ATOM 622 C CA . GLN A 1 76 ? 20.809 -5.896 -7.893 1.00 79.25 76 GLN A CA 1
ATOM 623 C C . GLN A 1 76 ? 21.255 -5.241 -9.195 1.00 79.25 76 GLN A C 1
ATOM 625 O O . GLN A 1 76 ? 21.425 -4.028 -9.251 1.00 79.25 76 GLN A O 1
ATOM 630 N N . MET A 1 77 ? 21.410 -6.028 -10.260 1.00 77.38 77 MET A N 1
ATOM 631 C CA . MET A 1 77 ? 21.945 -5.500 -11.512 1.00 77.38 77 MET A CA 1
ATOM 632 C C . MET A 1 77 ? 20.982 -4.511 -12.175 1.00 77.38 77 MET A C 1
ATOM 634 O O . MET A 1 77 ? 21.417 -3.508 -12.734 1.00 77.38 77 MET A O 1
ATOM 638 N N . TRP A 1 78 ? 19.677 -4.759 -12.078 1.00 83.81 78 TRP A N 1
ATOM 639 C CA . TRP A 1 78 ? 18.646 -3.843 -12.549 1.00 83.81 78 TRP A CA 1
ATOM 640 C C . TRP A 1 78 ? 18.740 -2.486 -11.846 1.00 83.81 78 TRP A C 1
ATOM 642 O O . TRP A 1 78 ? 18.802 -1.457 -12.513 1.00 83.81 78 TRP A O 1
ATOM 652 N N . ASN A 1 79 ? 18.822 -2.468 -10.515 1.00 87.19 79 ASN A N 1
ATOM 653 C CA . ASN A 1 79 ? 18.915 -1.226 -9.750 1.00 87.19 79 ASN A CA 1
ATOM 654 C C . ASN A 1 79 ? 20.212 -0.452 -10.018 1.00 87.19 79 ASN A C 1
ATOM 656 O O . ASN A 1 79 ? 20.176 0.780 -10.029 1.00 87.19 79 ASN A O 1
ATOM 660 N N . GLU A 1 80 ? 21.325 -1.144 -10.275 1.00 85.31 80 GLU A N 1
ATOM 661 C CA . GLU A 1 80 ? 22.576 -0.512 -10.718 1.00 85.31 80 GLU A CA 1
ATOM 662 C C . GLU A 1 80 ? 22.406 0.156 -12.090 1.00 85.31 80 GLU A C 1
ATOM 664 O O . GLU A 1 80 ? 22.767 1.320 -12.261 1.00 85.31 80 GLU A O 1
ATOM 669 N N . ILE A 1 81 ? 21.772 -0.523 -13.056 1.00 82.00 81 ILE A N 1
ATOM 670 C CA . ILE A 1 81 ? 21.472 0.061 -14.376 1.00 82.00 81 ILE A CA 1
ATOM 671 C C . ILE A 1 81 ? 20.604 1.315 -14.219 1.00 82.00 81 ILE A C 1
ATOM 673 O O . ILE A 1 81 ? 20.943 2.369 -14.754 1.00 82.00 81 ILE A O 1
ATOM 677 N N . ILE A 1 82 ? 19.515 1.232 -13.454 1.00 85.38 82 ILE A N 1
ATOM 678 C CA . ILE A 1 82 ? 18.620 2.372 -13.218 1.00 85.38 82 ILE A CA 1
ATOM 679 C C . ILE A 1 82 ? 19.341 3.520 -12.496 1.00 85.38 82 ILE A C 1
ATOM 681 O O . ILE A 1 82 ? 19.114 4.687 -12.816 1.00 85.38 82 ILE A O 1
ATOM 685 N N . SER A 1 83 ? 20.231 3.222 -11.549 1.00 86.94 83 SER A N 1
ATOM 686 C CA . SER A 1 83 ? 21.010 4.253 -10.855 1.00 86.94 83 SER A CA 1
ATOM 687 C C . SER A 1 83 ? 22.005 4.933 -11.792 1.00 86.94 83 SER A C 1
ATOM 689 O O . SER A 1 83 ? 22.031 6.160 -11.820 1.00 86.94 83 SER A O 1
ATOM 691 N N . SER A 1 84 ? 22.702 4.171 -12.640 1.00 83.75 84 SER A N 1
ATOM 692 C CA . SER A 1 84 ? 23.596 4.723 -13.668 1.00 83.75 84 SER A CA 1
ATOM 693 C C . SER A 1 84 ? 22.859 5.638 -14.651 1.00 83.75 84 SER A C 1
ATOM 695 O O . SER A 1 84 ? 23.348 6.706 -15.001 1.00 83.75 84 SER A O 1
ATOM 697 N N . PHE A 1 85 ? 21.629 5.282 -15.038 1.00 82.88 85 PHE A N 1
ATOM 698 C CA . PHE A 1 85 ? 20.797 6.123 -15.901 1.00 82.88 85 PHE A CA 1
ATOM 699 C C . PHE A 1 85 ? 20.463 7.451 -15.260 1.00 82.88 85 PHE A C 1
ATOM 701 O O . PHE A 1 85 ? 20.376 8.464 -15.952 1.00 82.88 85 PHE A O 1
ATOM 708 N N . ARG A 1 86 ? 20.287 7.455 -13.942 1.00 87.75 86 ARG A N 1
ATOM 709 C CA . ARG A 1 86 ? 20.081 8.703 -13.241 1.00 87.75 86 ARG A CA 1
ATOM 710 C C . ARG A 1 86 ? 21.361 9.529 -13.122 1.00 87.75 86 ARG A C 1
ATOM 712 O O . ARG A 1 86 ? 21.298 10.742 -13.271 1.00 87.75 86 ARG A O 1
ATOM 719 N N . GLU A 1 87 ? 22.490 8.900 -12.818 1.00 87.25 87 GLU A N 1
ATOM 720 C CA . GLU A 1 87 ? 23.784 9.588 -12.697 1.00 87.25 87 GLU A CA 1
ATOM 721 C C . GLU A 1 87 ? 24.196 10.275 -14.005 1.00 87.25 87 GLU A C 1
ATOM 723 O O . GLU A 1 87 ? 24.744 11.373 -13.978 1.00 87.25 87 GLU A O 1
ATOM 728 N N . GLU A 1 88 ? 23.846 9.672 -15.140 1.00 85.50 88 GLU A N 1
ATOM 729 C CA . GLU A 1 88 ? 24.046 10.215 -16.489 1.00 85.50 88 GLU A CA 1
ATOM 730 C C . GLU A 1 88 ? 22.922 11.179 -16.940 1.00 85.50 88 GLU A C 1
ATOM 732 O O . GLU A 1 88 ? 22.839 11.521 -18.118 1.00 85.50 88 GLU A O 1
ATOM 737 N N . ASP A 1 89 ? 22.035 11.598 -16.026 1.00 80.44 89 ASP A N 1
ATOM 738 C CA . ASP A 1 89 ? 20.905 12.519 -16.260 1.00 80.44 89 ASP A CA 1
ATOM 739 C C . ASP A 1 89 ? 19.941 12.081 -17.388 1.00 80.44 89 ASP A C 1
ATOM 741 O O . ASP A 1 89 ? 19.299 12.894 -18.052 1.00 80.44 89 ASP A O 1
ATOM 745 N N . LEU A 1 90 ? 19.819 10.768 -17.624 1.00 78.38 90 LEU A N 1
ATOM 746 C CA . LEU A 1 90 ? 18.939 10.202 -18.658 1.00 78.38 90 LEU A CA 1
ATOM 747 C C . LEU A 1 90 ? 17.489 10.042 -18.189 1.00 78.38 90 LEU A C 1
ATOM 749 O O . LEU A 1 90 ? 16.586 9.910 -19.015 1.00 78.38 90 LEU A O 1
ATOM 753 N N . ILE A 1 91 ? 17.276 9.988 -16.875 1.00 82.62 91 ILE A N 1
ATOM 754 C CA . ILE A 1 91 ? 15.967 9.835 -16.234 1.00 82.62 91 ILE A CA 1
ATOM 755 C C . ILE A 1 91 ? 15.878 10.750 -15.013 1.00 82.62 91 ILE A C 1
ATOM 757 O O . ILE A 1 91 ? 16.883 11.049 -14.376 1.00 82.62 91 ILE A O 1
ATOM 761 N N . SER A 1 92 ? 14.672 11.151 -14.634 1.00 84.56 92 SER A N 1
ATOM 762 C CA . SER A 1 92 ? 14.389 11.937 -13.427 1.00 84.56 92 SER A CA 1
ATOM 763 C C . SER A 1 92 ? 14.398 11.100 -12.134 1.00 84.56 92 SER A C 1
ATOM 765 O O . SER A 1 92 ? 14.340 9.869 -12.162 1.00 84.56 92 SER A O 1
ATOM 767 N N . ASP A 1 93 ? 14.395 11.760 -10.963 1.00 85.94 93 ASP A N 1
ATOM 768 C CA . ASP A 1 93 ? 14.176 11.117 -9.644 1.00 85.94 93 ASP A CA 1
ATOM 769 C C . ASP A 1 93 ? 12.912 10.262 -9.623 1.00 85.94 93 ASP A C 1
ATOM 771 O O . ASP A 1 93 ? 12.890 9.150 -9.094 1.00 85.94 93 ASP A O 1
ATOM 775 N N . ARG 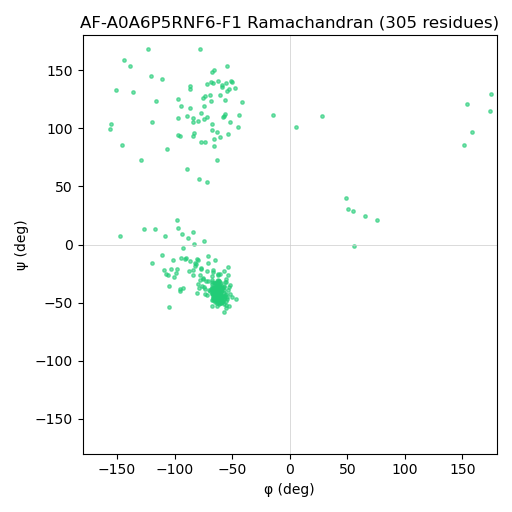A 1 94 ? 11.845 10.794 -10.217 1.00 83.44 94 ARG A N 1
ATOM 776 C CA . ARG A 1 94 ? 10.545 10.139 -10.258 1.00 83.44 94 ARG A CA 1
ATOM 777 C C . ARG A 1 94 ? 10.594 8.872 -11.106 1.00 83.44 94 ARG A C 1
ATOM 779 O O . ARG A 1 94 ? 10.125 7.830 -10.658 1.00 83.44 94 ARG A O 1
ATOM 786 N N . GLU A 1 95 ? 11.199 8.941 -12.289 1.00 83.06 95 GLU A N 1
ATOM 787 C CA . GLU A 1 95 ? 11.368 7.782 -13.175 1.00 83.06 95 GLU A CA 1
ATOM 788 C C . GLU A 1 95 ? 12.281 6.722 -12.560 1.00 83.06 95 GLU A C 1
ATOM 790 O O . GLU A 1 95 ? 11.945 5.539 -12.607 1.00 83.06 95 GLU A O 1
ATOM 795 N N . LYS A 1 96 ? 13.372 7.127 -11.897 1.00 86.19 96 LYS A N 1
ATOM 796 C CA . LYS A 1 96 ? 14.204 6.217 -11.098 1.00 86.19 96 LYS A CA 1
ATOM 797 C C . LYS A 1 96 ? 13.347 5.453 -10.086 1.00 86.19 96 LYS A C 1
ATOM 799 O O . LYS A 1 96 ? 13.348 4.226 -10.095 1.00 86.19 96 LYS A O 1
ATOM 804 N N . ASN A 1 97 ? 12.559 6.151 -9.268 1.00 85.38 97 ASN A N 1
ATOM 805 C CA . ASN A 1 97 ? 11.726 5.519 -8.237 1.00 85.38 97 ASN A CA 1
ATOM 806 C C . ASN A 1 97 ? 10.646 4.580 -8.810 1.00 85.38 97 ASN A C 1
ATOM 808 O O . ASN A 1 97 ? 10.319 3.572 -8.186 1.00 85.38 97 ASN A O 1
ATOM 812 N N . LEU A 1 98 ? 10.119 4.870 -10.004 1.00 85.56 98 LEU A N 1
ATOM 813 C CA . LEU A 1 98 ? 9.169 4.000 -10.708 1.00 85.56 98 LEU A CA 1
ATOM 814 C C . LEU A 1 98 ? 9.810 2.727 -11.274 1.00 85.56 98 LEU A C 1
ATOM 816 O O . LEU A 1 98 ? 9.096 1.753 -11.527 1.00 85.56 98 LEU A O 1
ATOM 820 N N . LEU A 1 99 ? 11.124 2.734 -11.504 1.00 85.94 99 LEU A N 1
ATOM 821 C CA . LEU A 1 99 ? 11.858 1.627 -12.112 1.00 85.94 99 LEU A CA 1
ATOM 822 C C . LEU A 1 99 ? 12.573 0.750 -11.081 1.00 85.94 99 LEU A C 1
ATOM 824 O O . LEU A 1 99 ? 12.796 -0.422 -11.371 1.00 85.94 99 LEU A O 1
ATOM 828 N N . LEU A 1 100 ? 12.914 1.262 -9.896 1.00 86.00 100 LEU A N 1
ATOM 829 C CA . LEU A 1 100 ? 13.625 0.490 -8.872 1.00 86.00 100 LEU A CA 1
ATOM 830 C C . LEU A 1 100 ? 12.829 -0.731 -8.377 1.00 86.00 100 LEU A C 1
ATOM 832 O O . LEU A 1 100 ? 11.614 -0.685 -8.157 1.00 86.00 100 LEU A O 1
ATOM 836 N N . VAL A 1 101 ? 13.555 -1.826 -8.155 1.00 81.19 101 VAL A N 1
ATOM 837 C CA . VAL A 1 101 ? 13.084 -3.037 -7.473 1.00 81.19 101 VAL A CA 1
ATOM 838 C C . VAL A 1 101 ? 13.523 -2.943 -6.010 1.00 81.19 101 VAL A C 1
ATOM 840 O O . VAL A 1 101 ? 14.715 -2.763 -5.768 1.00 81.19 101 VAL A O 1
ATOM 843 N N . PRO A 1 102 ? 12.636 -3.059 -5.011 1.00 71.75 102 PRO A N 1
ATOM 844 C CA . PRO A 1 102 ? 13.057 -3.023 -3.614 1.00 71.75 102 PRO A CA 1
ATOM 845 C C . PRO A 1 102 ? 14.061 -4.133 -3.313 1.00 71.75 102 PRO A C 1
ATOM 847 O O . PRO A 1 102 ? 13.873 -5.285 -3.711 1.00 71.75 102 PRO A O 1
ATOM 850 N N . TYR A 1 103 ? 15.122 -3.792 -2.585 1.00 61.78 103 TYR A N 1
ATOM 851 C CA . TYR A 1 103 ? 15.982 -4.801 -1.987 1.00 61.78 103 TYR A CA 1
ATOM 852 C C . TYR A 1 103 ? 15.240 -5.398 -0.792 1.00 61.78 103 TYR A C 1
ATOM 854 O O . TYR A 1 103 ? 14.884 -4.672 0.135 1.00 61.78 103 TYR A O 1
ATOM 862 N N . GLY A 1 104 ? 14.984 -6.708 -0.836 1.00 59.34 104 GLY A N 1
ATOM 863 C CA . GLY A 1 104 ? 14.281 -7.436 0.219 1.00 59.34 104 GLY A CA 1
ATOM 864 C C . GLY A 1 104 ? 14.914 -7.184 1.586 1.00 59.34 104 GLY A C 1
ATOM 865 O O . GLY A 1 104 ? 15.994 -7.688 1.887 1.00 59.34 104 GLY A O 1
ATOM 866 N N . ALA A 1 105 ? 14.242 -6.371 2.395 1.00 46.66 105 ALA A N 1
ATOM 867 C CA . ALA A 1 105 ? 14.639 -6.054 3.761 1.00 46.66 105 ALA A CA 1
ATOM 868 C C . ALA A 1 105 ? 13.433 -5.820 4.677 1.00 46.66 105 ALA A C 1
ATOM 870 O O . ALA A 1 105 ? 13.620 -5.405 5.818 1.00 46.66 105 ALA A O 1
ATOM 871 N N . ASP A 1 106 ? 12.215 -6.078 4.197 1.00 56.78 106 ASP A N 1
ATOM 872 C CA . ASP A 1 106 ? 11.038 -6.094 5.049 1.00 56.78 106 ASP A CA 1
ATOM 873 C C . ASP A 1 106 ? 10.738 -7.545 5.454 1.00 56.78 106 ASP A C 1
ATOM 875 O O . ASP A 1 106 ? 10.331 -8.335 4.594 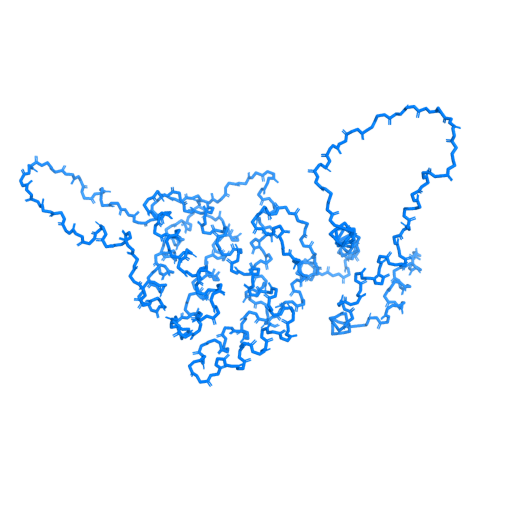1.00 56.78 106 ASP A O 1
ATOM 879 N N . PRO A 1 107 ? 10.963 -7.923 6.729 1.00 58.34 107 PRO A N 1
ATOM 880 C CA . PRO A 1 107 ? 10.602 -9.241 7.240 1.00 58.34 107 PRO A CA 1
ATOM 881 C C . PRO A 1 107 ? 9.127 -9.591 7.004 1.00 58.34 107 PRO A C 1
ATOM 883 O O . PRO A 1 107 ? 8.808 -10.770 6.860 1.00 58.34 107 PRO A O 1
ATOM 886 N N . ASP A 1 108 ? 8.251 -8.587 6.901 1.00 60.81 108 ASP A N 1
ATOM 887 C CA . ASP A 1 108 ? 6.811 -8.769 6.698 1.00 60.81 108 ASP A CA 1
ATOM 888 C C . ASP A 1 108 ? 6.450 -9.058 5.225 1.00 60.81 108 ASP A C 1
ATOM 890 O O . ASP A 1 108 ? 5.327 -9.466 4.927 1.00 60.81 108 ASP A O 1
ATOM 894 N N . LEU A 1 109 ? 7.389 -8.866 4.285 1.00 66.06 109 LEU A N 1
ATOM 895 C CA . LEU A 1 109 ? 7.190 -9.042 2.835 1.00 66.06 109 LEU A CA 1
ATOM 896 C C . LEU A 1 109 ? 8.064 -10.153 2.227 1.00 66.06 109 LEU A C 1
ATOM 898 O O . LEU A 1 109 ? 8.174 -10.240 1.005 1.00 66.06 109 LEU A O 1
ATOM 902 N N . VAL A 1 110 ? 8.677 -11.009 3.054 1.00 58.75 110 VAL A N 1
ATOM 903 C CA . VAL A 1 110 ? 9.698 -11.999 2.638 1.00 58.75 110 VAL A CA 1
ATOM 904 C C . VAL A 1 110 ? 9.225 -12.940 1.522 1.00 58.75 110 VAL A C 1
ATOM 906 O O . VAL A 1 110 ? 10.022 -13.302 0.660 1.00 58.75 110 VAL A O 1
ATOM 909 N N . ASP A 1 111 ? 7.933 -13.271 1.474 1.00 63.00 111 ASP A N 1
ATOM 910 C CA . ASP A 1 111 ? 7.369 -14.188 0.472 1.00 63.00 111 ASP A CA 1
ATOM 911 C C . ASP A 1 111 ? 6.805 -13.481 -0.779 1.00 63.00 111 ASP A C 1
ATOM 913 O O . ASP A 1 111 ? 6.124 -14.109 -1.600 1.00 63.00 111 ASP A O 1
ATOM 917 N N . LEU A 1 112 ? 7.028 -12.170 -0.934 1.00 68.75 112 LEU A N 1
ATOM 918 C CA . LEU A 1 112 ? 6.464 -11.376 -2.024 1.00 68.75 112 LEU A CA 1
ATOM 919 C C . LEU A 1 112 ? 7.540 -10.810 -2.957 1.00 68.75 112 LEU A C 1
ATOM 921 O O . LEU A 1 112 ? 8.396 -10.024 -2.564 1.00 68.75 112 LEU A O 1
ATOM 925 N N . ILE A 1 113 ? 7.426 -11.131 -4.250 1.00 69.12 113 ILE A N 1
ATOM 926 C CA . ILE A 1 113 ? 8.203 -10.450 -5.291 1.00 69.12 113 ILE A CA 1
ATOM 927 C C . ILE A 1 113 ? 7.641 -9.036 -5.462 1.00 69.12 113 ILE A C 1
ATOM 929 O O . ILE A 1 113 ? 6.543 -8.854 -5.995 1.00 69.12 113 ILE A O 1
ATOM 933 N N . GLN A 1 114 ? 8.408 -8.034 -5.038 1.00 74.12 114 GLN A N 1
ATOM 934 C CA . GLN A 1 114 ? 8.059 -6.628 -5.215 1.00 74.12 114 GLN A CA 1
ATOM 935 C C . GLN A 1 114 ? 8.486 -6.142 -6.603 1.00 74.12 114 GLN A C 1
ATOM 937 O O . GLN A 1 114 ? 9.620 -5.724 -6.831 1.00 74.12 114 GLN A O 1
ATOM 942 N N . TRP A 1 115 ? 7.564 -6.203 -7.559 1.00 82.88 115 TRP A N 1
ATOM 943 C CA . TRP A 1 115 ? 7.801 -5.718 -8.920 1.00 82.88 115 TRP A CA 1
ATOM 944 C C . TRP A 1 115 ? 7.999 -4.193 -8.962 1.00 82.88 115 TRP A C 1
ATOM 946 O O . TRP A 1 115 ? 7.406 -3.482 -8.152 1.00 82.88 115 TRP A O 1
ATOM 956 N N . PRO A 1 116 ? 8.777 -3.638 -9.905 1.00 85.19 116 PRO A N 1
ATOM 957 C CA . PRO A 1 116 ? 8.887 -2.188 -10.073 1.00 85.19 116 PRO A CA 1
ATOM 958 C C . PRO A 1 116 ? 7.522 -1.484 -10.165 1.00 85.19 116 PRO A C 1
ATOM 960 O O . PRO A 1 116 ? 6.627 -2.014 -10.839 1.00 85.19 116 PRO A O 1
ATOM 963 N N . PRO A 1 117 ? 7.340 -0.291 -9.558 1.00 86.00 117 PRO A N 1
ATOM 964 C CA . PRO A 1 117 ? 6.039 0.376 -9.536 1.00 86.00 117 PRO A CA 1
ATOM 965 C C . PRO A 1 117 ? 5.437 0.608 -10.924 1.00 86.00 117 PRO A C 1
ATOM 967 O O . PRO A 1 117 ? 4.228 0.483 -11.077 1.00 86.00 117 PRO A O 1
ATOM 970 N N . PHE A 1 118 ? 6.243 0.838 -11.967 1.00 84.38 118 PHE A N 1
ATOM 971 C CA . PHE A 1 118 ? 5.723 1.031 -13.330 1.00 84.38 118 PHE A CA 1
ATOM 972 C C . PHE A 1 118 ? 4.933 -0.177 -13.884 1.00 84.38 118 PHE A C 1
ATOM 974 O O . PHE A 1 118 ? 4.077 -0.014 -14.756 1.00 84.38 118 PHE A O 1
ATOM 981 N N . LEU A 1 119 ? 5.195 -1.399 -13.400 1.00 85.12 119 LEU A N 1
ATOM 982 C CA . LEU A 1 119 ? 4.421 -2.593 -13.775 1.00 85.12 119 LEU A CA 1
ATOM 983 C C . LEU A 1 119 ? 3.086 -2.660 -13.032 1.00 85.12 119 LEU A C 1
ATOM 985 O O . LEU A 1 119 ? 2.101 -3.182 -13.570 1.00 85.12 119 LEU A O 1
ATOM 989 N N . LEU A 1 120 ? 3.074 -2.117 -11.817 1.00 87.94 120 LEU A N 1
ATOM 990 C CA . LEU A 1 120 ? 1.971 -2.139 -10.863 1.00 87.94 120 LEU A CA 1
ATOM 991 C C . LEU A 1 120 ? 1.082 -0.886 -10.944 1.00 87.94 120 LEU A C 1
ATOM 993 O O . LEU A 1 120 ? -0.016 -0.890 -10.391 1.00 87.94 120 LEU A O 1
ATOM 997 N N . ALA A 1 121 ? 1.526 0.150 -11.661 1.00 82.75 121 ALA A N 1
ATOM 998 C CA . ALA A 1 121 ? 0.790 1.392 -11.871 1.00 82.75 121 ALA A CA 1
ATOM 999 C C . ALA A 1 121 ? -0.645 1.121 -12.349 1.00 82.75 121 ALA A C 1
ATOM 1001 O O . ALA A 1 121 ? -0.889 0.182 -13.129 1.00 82.75 121 ALA A O 1
ATOM 1002 N N . SER A 1 122 ? -1.570 1.917 -11.806 1.00 86.25 122 SER A N 1
ATOM 1003 C CA . SER A 1 122 ? -3.030 1.834 -11.946 1.00 86.25 122 SER A CA 1
ATOM 1004 C C . SER A 1 122 ? -3.696 0.504 -11.554 1.00 86.25 122 SER A C 1
ATOM 1006 O O . SER A 1 122 ? -4.923 0.423 -11.568 1.00 86.25 122 SER A O 1
ATOM 1008 N N . LYS A 1 123 ? -2.963 -0.538 -11.125 1.00 91.12 123 LYS A N 1
ATOM 1009 C CA . LYS A 1 123 ? -3.578 -1.822 -10.734 1.00 91.12 123 LYS A CA 1
ATOM 1010 C C . LYS A 1 123 ? -4.452 -1.704 -9.487 1.00 91.12 123 LYS A C 1
ATOM 1012 O O . LYS A 1 123 ? -5.539 -2.272 -9.485 1.00 91.12 123 LYS A O 1
ATOM 1017 N N . ILE A 1 124 ? -3.994 -0.976 -8.465 1.00 91.81 124 ILE A N 1
ATOM 1018 C CA . ILE A 1 124 ? -4.746 -0.783 -7.215 1.00 91.81 124 ILE A CA 1
ATOM 1019 C C . ILE A 1 124 ? -6.004 0.065 -7.460 1.00 91.81 124 ILE A C 1
ATOM 1021 O O . ILE A 1 124 ? -7.083 -0.440 -7.160 1.00 91.81 124 ILE A O 1
ATOM 1025 N N . PRO A 1 125 ? -5.935 1.264 -8.082 1.00 89.62 125 PRO A N 1
ATOM 1026 C CA . PRO A 1 125 ? -7.137 2.042 -8.390 1.00 89.62 125 PRO A CA 1
ATOM 1027 C C . PRO A 1 125 ? -8.164 1.290 -9.247 1.00 89.62 125 PRO A C 1
ATOM 1029 O O . PRO A 1 125 ? -9.358 1.379 -8.984 1.00 89.62 125 PRO A O 1
ATOM 1032 N N . ILE A 1 126 ? -7.721 0.511 -10.243 1.00 89.19 126 ILE A N 1
ATOM 1033 C CA . ILE A 1 126 ? -8.631 -0.303 -11.066 1.00 89.19 126 ILE A CA 1
ATOM 1034 C C . ILE A 1 126 ? -9.285 -1.406 -10.226 1.00 89.19 126 ILE A C 1
ATOM 1036 O O . ILE A 1 126 ? -10.486 -1.627 -10.336 1.00 89.19 126 ILE A O 1
ATOM 1040 N N . ALA A 1 127 ? -8.513 -2.111 -9.395 1.00 90.62 127 ALA A N 1
ATOM 1041 C CA . ALA A 1 127 ? -9.059 -3.154 -8.529 1.00 90.62 127 ALA A CA 1
ATOM 1042 C C . ALA A 1 127 ? -10.055 -2.585 -7.508 1.00 90.62 127 ALA A C 1
ATOM 1044 O O . ALA A 1 127 ? -11.076 -3.211 -7.245 1.00 90.62 127 ALA A O 1
ATOM 1045 N N . LEU A 1 128 ? -9.779 -1.390 -6.985 1.00 90.81 128 LEU A N 1
ATOM 1046 C CA . LEU A 1 128 ? -10.653 -0.656 -6.077 1.00 90.81 128 LEU A CA 1
ATOM 1047 C C . LEU A 1 128 ? -11.986 -0.282 -6.740 1.00 90.81 128 LEU A C 1
ATOM 1049 O O . LEU A 1 128 ? -13.042 -0.529 -6.163 1.00 90.81 128 LEU A O 1
ATOM 1053 N N . ASP A 1 129 ? -11.941 0.260 -7.959 1.00 87.81 129 ASP A N 1
ATOM 1054 C CA . ASP A 1 129 ? -13.134 0.602 -8.745 1.00 87.81 129 ASP A CA 1
ATOM 1055 C C . ASP A 1 129 ? -13.993 -0.641 -9.034 1.00 87.81 129 ASP A C 1
ATOM 1057 O O . ASP A 1 129 ? -15.206 -0.635 -8.842 1.00 87.81 129 ASP A O 1
ATOM 1061 N N . MET A 1 130 ? -13.354 -1.762 -9.378 1.00 88.38 130 MET A N 1
ATOM 1062 C CA . MET A 1 130 ? -14.042 -3.043 -9.559 1.00 88.38 130 MET A CA 1
ATOM 1063 C C . MET A 1 130 ? -14.632 -3.600 -8.255 1.00 88.38 130 MET A C 1
ATOM 1065 O O . MET A 1 130 ? -15.702 -4.205 -8.282 1.00 88.38 130 MET A O 1
ATOM 1069 N N . ALA A 1 131 ? -13.939 -3.429 -7.124 1.00 88.06 131 ALA A N 1
ATOM 1070 C CA . ALA A 1 131 ? -14.396 -3.902 -5.819 1.00 88.06 131 ALA A CA 1
ATOM 1071 C C . ALA A 1 131 ? -15.616 -3.120 -5.331 1.00 88.06 131 ALA A C 1
ATOM 1073 O O . ALA A 1 131 ? -16.550 -3.723 -4.805 1.00 88.06 131 ALA A O 1
ATOM 1074 N N . LYS A 1 132 ? -15.656 -1.807 -5.570 1.00 87.62 132 LYS A N 1
ATOM 1075 C CA . LYS A 1 132 ? -16.796 -0.948 -5.225 1.00 87.62 132 LYS A CA 1
ATOM 1076 C C . LYS A 1 132 ? -18.125 -1.478 -5.787 1.00 87.62 132 LYS A C 1
ATOM 1078 O O . LYS A 1 132 ? -19.139 -1.415 -5.099 1.00 87.62 132 LYS A O 1
ATOM 1083 N N . ASP A 1 133 ? -18.088 -2.062 -6.984 1.00 81.19 133 ASP A N 1
ATOM 1084 C CA . ASP A 1 133 ? -19.238 -2.651 -7.688 1.00 81.19 133 ASP A CA 1
ATOM 1085 C C . ASP A 1 133 ? -19.358 -4.183 -7.497 1.00 81.19 133 ASP A C 1
ATOM 1087 O O . ASP A 1 133 ? -20.052 -4.872 -8.254 1.00 81.19 133 ASP A O 1
ATOM 1091 N N . SER A 1 134 ? -18.645 -4.767 -6.529 1.00 74.81 134 SER A N 1
ATOM 1092 C CA . SER A 1 134 ? -18.470 -6.227 -6.429 1.00 74.81 134 SER A CA 1
ATOM 1093 C C . SER A 1 134 ? -19.763 -7.014 -6.210 1.00 74.81 134 SER A C 1
ATOM 1095 O O . SER A 1 134 ? -19.829 -8.150 -6.674 1.00 74.81 134 SER A O 1
ATOM 1097 N N . LYS A 1 135 ? -20.819 -6.426 -5.631 1.00 69.81 135 LYS A N 1
ATOM 1098 C CA . LYS A 1 135 ? -22.129 -7.096 -5.49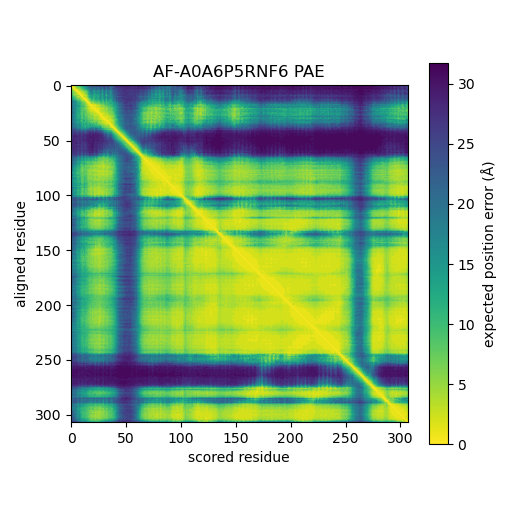6 1.00 69.81 135 LYS A CA 1
ATOM 1099 C C . LYS A 1 135 ? -22.691 -7.586 -6.842 1.00 69.81 135 LYS A C 1
ATOM 1101 O O . LYS A 1 135 ? -23.319 -8.640 -6.878 1.00 69.81 135 LYS A O 1
ATOM 1106 N N . ASP A 1 136 ? -22.367 -6.905 -7.944 1.00 63.75 136 ASP A N 1
ATOM 1107 C CA . ASP A 1 136 ? -22.772 -7.300 -9.300 1.00 63.75 136 ASP A CA 1
ATOM 1108 C C . ASP A 1 136 ? -21.637 -7.967 -10.107 1.00 63.75 136 ASP A C 1
ATOM 1110 O O . ASP A 1 136 ? -21.891 -8.682 -11.081 1.00 63.75 136 ASP A O 1
ATOM 1114 N N . LYS A 1 137 ? -20.368 -7.738 -9.728 1.00 68.38 137 LYS A N 1
ATOM 1115 C CA . LYS A 1 137 ? -19.175 -8.075 -10.536 1.00 68.38 137 LYS A CA 1
ATOM 1116 C C . LYS A 1 137 ? -18.114 -8.921 -9.819 1.00 68.38 137 LYS A C 1
ATOM 1118 O O . LYS A 1 137 ? -17.009 -9.072 -10.344 1.00 68.38 137 LYS A O 1
ATOM 1123 N N . ASP A 1 138 ? -18.415 -9.526 -8.670 1.00 76.50 138 ASP A N 1
ATOM 1124 C CA . ASP A 1 138 ? -17.451 -10.301 -7.864 1.00 76.50 138 ASP A CA 1
ATOM 1125 C C . ASP A 1 138 ? -16.679 -11.347 -8.691 1.00 76.50 138 ASP A C 1
ATOM 1127 O O . ASP A 1 138 ? -15.448 -11.434 -8.664 1.00 76.50 138 ASP A O 1
ATOM 1131 N N . ARG A 1 139 ? -17.401 -12.093 -9.534 1.00 79.75 139 ARG A N 1
ATOM 1132 C CA . ARG A 1 139 ? -16.805 -13.101 -10.420 1.00 79.75 139 ARG A CA 1
ATOM 1133 C C . ARG A 1 139 ? -15.790 -12.503 -11.400 1.00 79.75 139 ARG A C 1
ATOM 1135 O O . ARG A 1 139 ? -14.798 -13.160 -11.724 1.00 79.75 139 ARG A O 1
ATOM 1142 N N . GLU A 1 140 ? -16.031 -11.293 -11.898 1.00 81.25 140 GLU A N 1
ATOM 1143 C CA . GLU A 1 140 ? -15.126 -10.608 -12.822 1.00 81.25 140 GLU A CA 1
ATOM 1144 C C . GLU A 1 140 ? -13.861 -10.128 -12.108 1.00 81.25 140 GLU A C 1
ATOM 1146 O O . GLU A 1 140 ? -12.758 -10.351 -12.616 1.00 81.25 140 GLU A O 1
ATOM 1151 N N . LEU A 1 141 ? -14.000 -9.558 -10.907 1.00 82.12 141 LEU A N 1
ATOM 1152 C CA . LEU A 1 141 ? -12.868 -9.155 -10.071 1.00 82.12 141 LEU A CA 1
ATOM 1153 C C . LEU A 1 141 ? -11.986 -10.357 -9.715 1.00 82.12 141 LEU A C 1
ATOM 1155 O O . LEU A 1 141 ? -10.785 -10.338 -9.999 1.00 82.12 141 LEU A O 1
ATOM 1159 N N . LYS A 1 142 ? -12.578 -11.447 -9.210 1.00 83.56 142 LYS A N 1
ATOM 1160 C CA . LYS A 1 142 ? -11.859 -12.697 -8.900 1.00 83.56 142 LYS A CA 1
ATOM 1161 C C . LYS A 1 142 ? -11.136 -13.254 -10.125 1.00 83.56 142 LYS A C 1
ATOM 1163 O O . LYS A 1 142 ? -9.951 -13.591 -10.060 1.00 83.56 142 LYS A O 1
ATOM 1168 N N . LYS A 1 143 ? -11.804 -13.287 -11.284 1.00 84.69 143 LYS A N 1
ATOM 1169 C CA . LYS A 1 143 ? -11.188 -13.723 -12.546 1.00 84.69 143 LYS A CA 1
ATOM 1170 C C . LYS A 1 143 ? -10.008 -12.830 -12.931 1.00 84.69 143 LYS A C 1
ATOM 1172 O O . LYS A 1 143 ? -8.951 -13.350 -13.300 1.00 84.69 143 LYS A O 1
ATOM 1177 N N . ARG A 1 144 ? -10.144 -11.508 -12.828 1.00 82.81 144 ARG A N 1
ATOM 1178 C CA . ARG A 1 144 ? -9.079 -10.568 -13.194 1.00 82.81 144 ARG A CA 1
ATOM 1179 C C . ARG A 1 144 ? -7.879 -10.675 -12.257 1.00 82.81 144 ARG A C 1
ATOM 1181 O O . ARG A 1 144 ? -6.761 -10.782 -12.752 1.00 82.81 144 ARG A O 1
ATOM 1188 N N . MET A 1 145 ? -8.106 -10.783 -10.949 1.00 82.44 145 MET A N 1
ATOM 1189 C CA . MET A 1 145 ? -7.055 -11.045 -9.956 1.00 82.44 145 MET A CA 1
ATOM 1190 C C . MET A 1 145 ? -6.350 -12.392 -10.174 1.00 82.44 145 MET A C 1
ATOM 1192 O O . MET A 1 145 ? -5.161 -12.515 -9.889 1.00 82.44 145 MET A O 1
ATOM 1196 N N . SER A 1 146 ? -7.047 -13.406 -10.698 1.00 81.25 146 SER A N 1
ATOM 1197 C CA . SER A 1 146 ? -6.425 -14.698 -11.026 1.00 81.25 146 SER A CA 1
ATOM 1198 C C . SER A 1 146 ? -5.569 -14.667 -12.299 1.00 81.25 146 SER A C 1
ATOM 1200 O O . SER A 1 146 ? -4.604 -15.422 -12.398 1.00 81.25 146 SER A O 1
ATOM 1202 N N . THR A 1 147 ? -5.904 -13.794 -13.257 1.00 85.31 147 THR A N 1
ATOM 1203 C CA . THR A 1 147 ? -5.254 -13.735 -14.581 1.00 85.31 147 THR A CA 1
ATOM 1204 C C . THR A 1 147 ? -4.092 -12.740 -14.608 1.00 85.31 147 THR A C 1
ATOM 1206 O O . THR A 1 147 ? -3.077 -12.982 -15.255 1.00 85.31 147 THR A O 1
ATOM 1209 N N . ASP A 1 148 ? -4.228 -11.609 -13.916 1.00 87.31 148 ASP A N 1
ATOM 1210 C CA . ASP A 1 148 ? -3.230 -10.543 -13.887 1.00 87.31 148 ASP A CA 1
ATOM 1211 C C . ASP A 1 148 ? -2.314 -10.702 -12.665 1.00 87.31 148 ASP A C 1
ATOM 1213 O O . ASP A 1 148 ? -2.602 -10.220 -11.565 1.00 87.31 148 ASP A O 1
ATOM 1217 N N . ASN A 1 149 ? -1.184 -11.386 -12.870 1.00 84.81 149 ASN A N 1
ATOM 1218 C CA . ASN A 1 149 ? -0.173 -11.606 -11.832 1.00 84.81 149 ASN A CA 1
ATOM 1219 C C . ASN A 1 149 ? 0.296 -10.293 -11.187 1.00 84.81 149 ASN A C 1
ATOM 1221 O O . ASN A 1 149 ? 0.465 -10.245 -9.969 1.00 84.81 149 ASN A O 1
ATOM 1225 N N . TYR A 1 150 ? 0.465 -9.225 -11.974 1.00 87.00 150 TYR A N 1
ATOM 1226 C CA . TYR A 1 150 ? 0.891 -7.924 -11.460 1.00 87.00 150 TYR A CA 1
ATOM 1227 C C . TYR A 1 150 ? -0.190 -7.272 -10.602 1.00 87.00 150 TYR A C 1
ATOM 1229 O O . TYR A 1 150 ? 0.129 -6.729 -9.548 1.00 87.00 150 TYR A O 1
ATOM 1237 N N . MET A 1 151 ? -1.464 -7.363 -10.995 1.00 90.06 151 MET A N 1
ATOM 1238 C CA . MET A 1 151 ? -2.575 -6.876 -10.169 1.00 90.06 151 MET A CA 1
ATOM 1239 C C . MET A 1 151 ? -2.621 -7.588 -8.818 1.00 90.06 151 MET A C 1
ATOM 1241 O O . MET A 1 151 ? -2.680 -6.929 -7.781 1.00 90.06 151 MET A O 1
ATOM 1245 N N . ARG A 1 152 ? -2.520 -8.921 -8.811 1.00 87.00 152 ARG A N 1
ATOM 1246 C CA . ARG A 1 152 ? -2.487 -9.704 -7.569 1.00 87.00 152 ARG A CA 1
ATOM 1247 C C . ARG A 1 152 ? -1.297 -9.335 -6.683 1.00 87.00 152 ARG A C 1
ATOM 1249 O O . ARG A 1 152 ? -1.469 -9.191 -5.476 1.00 87.00 152 ARG A O 1
ATOM 1256 N N . CYS A 1 153 ? -0.110 -9.158 -7.269 1.00 86.19 153 CYS A N 1
ATOM 1257 C CA . CYS A 1 153 ? 1.070 -8.690 -6.542 1.00 86.19 153 CYS A CA 1
ATOM 1258 C C . CYS A 1 153 ? 0.856 -7.292 -5.948 1.00 86.19 153 CYS A C 1
ATOM 1260 O O . CYS A 1 153 ? 1.143 -7.113 -4.772 1.00 86.19 153 CYS A O 1
ATOM 1262 N N . ALA A 1 154 ? 0.313 -6.339 -6.713 1.00 90.56 154 ALA A N 1
ATOM 1263 C CA . ALA A 1 154 ? 0.073 -4.972 -6.246 1.00 90.56 154 ALA A CA 1
ATOM 1264 C C . ALA A 1 154 ? -0.907 -4.922 -5.065 1.00 90.56 154 ALA A C 1
ATOM 1266 O O . ALA A 1 154 ? -0.638 -4.255 -4.071 1.00 90.56 154 ALA A O 1
ATOM 1267 N N . ILE A 1 155 ? -2.018 -5.662 -5.150 1.00 91.12 155 ILE A N 1
ATOM 1268 C CA . ILE A 1 155 ? -3.029 -5.720 -4.083 1.00 91.12 155 ILE A CA 1
ATOM 1269 C C . ILE A 1 155 ? -2.434 -6.351 -2.820 1.00 91.12 155 ILE A C 1
ATOM 1271 O O . ILE A 1 155 ? -2.553 -5.789 -1.732 1.00 91.12 155 ILE A O 1
ATOM 1275 N N . ARG A 1 156 ? -1.742 -7.492 -2.963 1.00 89.69 156 ARG A N 1
ATOM 1276 C CA . ARG A 1 156 ? -1.100 -8.175 -1.831 1.00 89.69 156 ARG A CA 1
ATOM 1277 C C . ARG A 1 156 ? -0.015 -7.311 -1.191 1.00 89.69 156 ARG A C 1
ATOM 1279 O O . ARG A 1 156 ? 0.058 -7.240 0.030 1.00 89.69 156 ARG A O 1
ATOM 1286 N N . GLU A 1 157 ? 0.800 -6.638 -2.001 1.00 89.25 157 GLU A N 1
ATOM 1287 C CA . GLU A 1 157 ? 1.828 -5.715 -1.518 1.00 89.25 157 GLU A CA 1
ATOM 1288 C C . GLU A 1 157 ? 1.219 -4.550 -0.741 1.00 89.25 157 GLU A C 1
ATOM 1290 O O . GLU A 1 157 ? 1.704 -4.218 0.340 1.00 89.25 157 GLU A O 1
ATOM 1295 N N . CYS A 1 158 ? 0.153 -3.950 -1.272 1.00 92.12 158 CYS A N 1
ATOM 1296 C CA . CYS A 1 158 ? -0.549 -2.845 -0.633 1.00 92.12 158 CYS A CA 1
ATOM 1297 C C . CYS A 1 158 ? -1.096 -3.251 0.735 1.00 92.12 158 CYS A C 1
ATOM 1299 O O . CYS A 1 158 ? -0.853 -2.552 1.716 1.00 92.12 158 CYS A O 1
ATOM 1301 N N . TYR A 1 159 ? -1.777 -4.396 0.815 1.00 93.38 159 TYR A N 1
ATOM 1302 C CA . TYR A 1 159 ? -2.357 -4.892 2.063 1.00 93.38 159 TYR A CA 1
ATOM 1303 C C . TYR A 1 159 ? -1.292 -5.198 3.127 1.00 93.38 159 TYR A C 1
ATOM 1305 O O . TYR A 1 159 ? -1.391 -4.735 4.263 1.00 93.38 159 TYR A O 1
ATOM 1313 N N . LEU A 1 160 ? -0.224 -5.912 2.764 1.00 91.19 160 LEU A N 1
ATOM 1314 C CA . LEU A 1 160 ? 0.857 -6.211 3.709 1.00 91.19 160 LEU A CA 1
ATOM 1315 C C . LEU A 1 160 ? 1.612 -4.943 4.137 1.00 91.19 160 LEU A C 1
ATOM 1317 O O . LEU A 1 160 ? 1.966 -4.790 5.307 1.00 91.19 160 LEU A O 1
ATOM 1321 N N . SER A 1 161 ? 1.820 -4.002 3.212 1.00 89.69 161 SER A N 1
ATOM 1322 C CA . SER A 1 161 ? 2.439 -2.710 3.528 1.00 89.69 161 SER A CA 1
ATOM 1323 C C . SER A 1 161 ? 1.571 -1.889 4.475 1.00 89.69 161 SER A C 1
ATOM 1325 O O . SER A 1 161 ? 2.105 -1.323 5.424 1.00 89.69 161 SER A O 1
ATOM 1327 N N . PHE A 1 162 ? 0.254 -1.870 4.256 1.00 93.88 162 PHE A N 1
ATOM 1328 C CA . PHE A 1 162 ? -0.724 -1.259 5.154 1.00 93.88 162 PHE A CA 1
ATOM 1329 C C . PHE A 1 162 ? -0.604 -1.843 6.564 1.00 93.88 162 PHE A C 1
ATOM 1331 O O . PHE A 1 162 ? -0.347 -1.100 7.509 1.00 93.88 162 PHE A O 1
ATOM 1338 N N . LYS A 1 163 ? -0.679 -3.173 6.700 1.00 93.38 163 LYS A N 1
ATOM 1339 C CA . LYS A 1 163 ? -0.571 -3.875 7.990 1.00 93.38 163 LYS A CA 1
ATOM 1340 C C . LYS A 1 163 ? 0.722 -3.529 8.730 1.00 93.38 163 LYS A C 1
ATOM 1342 O O . LYS A 1 163 ? 0.692 -3.141 9.895 1.00 93.38 163 LYS A O 1
ATOM 1347 N N . SER A 1 164 ? 1.851 -3.594 8.029 1.00 89.69 164 SER A N 1
ATOM 1348 C CA . SER A 1 164 ? 3.171 -3.269 8.581 1.00 89.69 164 SER A CA 1
ATOM 1349 C C . SER A 1 164 ? 3.281 -1.798 9.023 1.00 89.69 164 SER A C 1
ATOM 1351 O O . SER A 1 164 ? 3.827 -1.512 10.087 1.00 89.69 164 SER A O 1
ATOM 1353 N N . ILE A 1 165 ? 2.714 -0.852 8.261 1.00 92.00 165 ILE A N 1
ATOM 1354 C CA . ILE A 1 165 ? 2.705 0.577 8.624 1.00 92.00 165 ILE A CA 1
ATOM 1355 C C . ILE A 1 165 ? 1.857 0.825 9.872 1.00 92.00 165 ILE A C 1
ATOM 1357 O O . ILE A 1 165 ? 2.330 1.489 10.792 1.00 92.00 165 ILE A O 1
ATOM 1361 N N . ILE A 1 166 ? 0.639 0.283 9.931 1.00 94.62 166 ILE A N 1
ATOM 1362 C CA . ILE A 1 166 ? -0.250 0.470 11.085 1.00 94.62 166 ILE A CA 1
ATOM 1363 C C . ILE A 1 166 ? 0.386 -0.110 12.357 1.00 94.62 166 ILE A C 1
ATOM 1365 O O . ILE A 1 166 ? 0.451 0.581 13.373 1.00 94.62 166 ILE A O 1
ATOM 1369 N N . ASN A 1 167 ? 0.949 -1.320 12.281 1.00 91.88 167 ASN A N 1
ATOM 1370 C CA . ASN A 1 167 ? 1.636 -1.959 13.410 1.00 91.88 167 ASN A CA 1
ATOM 1371 C C . ASN A 1 167 ? 2.873 -1.181 13.885 1.00 91.88 167 ASN A C 1
ATOM 1373 O O . ASN A 1 167 ? 3.215 -1.226 15.064 1.00 91.88 167 ASN A O 1
ATOM 1377 N N . LEU A 1 168 ? 3.556 -0.477 12.979 1.00 90.50 168 LEU A N 1
ATOM 1378 C CA . LEU A 1 168 ? 4.698 0.368 13.325 1.00 90.50 168 LEU A CA 1
ATOM 1379 C C . LEU A 1 168 ? 4.271 1.683 13.986 1.00 90.50 168 LEU A C 1
ATOM 1381 O O . LEU A 1 168 ? 5.007 2.198 14.830 1.00 90.50 168 LEU A O 1
ATOM 1385 N N . LEU A 1 169 ? 3.139 2.254 13.567 1.00 92.88 169 LEU A N 1
ATOM 1386 C CA . LEU A 1 169 ? 2.663 3.554 14.038 1.00 92.88 169 LEU A CA 1
ATOM 1387 C C . LEU A 1 169 ? 1.970 3.478 15.392 1.00 92.88 169 LEU A C 1
ATOM 1389 O O . LEU A 1 169 ? 2.176 4.364 16.218 1.00 92.88 169 LEU A O 1
ATOM 1393 N N . VAL A 1 170 ? 1.146 2.461 15.624 1.00 93.75 170 VAL A N 1
ATOM 1394 C CA . VAL A 1 170 ? 0.299 2.389 16.818 1.00 93.75 170 VAL A CA 1
ATOM 1395 C C . VAL A 1 170 ? 1.067 1.751 17.970 1.00 93.75 170 VAL A C 1
ATOM 1397 O O . VAL A 1 170 ? 1.470 0.592 17.892 1.00 93.75 170 VAL A O 1
ATOM 1400 N N . LEU A 1 171 ? 1.275 2.508 19.052 1.00 93.00 171 LEU A N 1
ATOM 1401 C CA . LEU A 1 171 ? 1.994 2.035 20.239 1.00 93.00 171 LEU A CA 1
ATOM 1402 C C . LEU A 1 171 ? 1.059 1.632 21.381 1.00 93.00 171 LEU A C 1
ATOM 1404 O O . LEU A 1 171 ? 1.425 0.729 22.133 1.00 93.00 171 LEU A O 1
ATOM 1408 N N . GLY A 1 172 ? -0.129 2.237 21.462 1.00 89.62 172 GLY A N 1
ATOM 1409 C CA . GLY A 1 172 ? -1.117 1.945 22.499 1.00 89.62 172 GLY A CA 1
ATOM 1410 C C . GLY A 1 172 ? -1.579 0.484 22.483 1.00 89.62 172 GLY A C 1
ATOM 1411 O O . GLY A 1 172 ? -1.945 -0.066 21.442 1.00 89.62 172 GLY A O 1
ATOM 1412 N N . GLU A 1 173 ? -1.530 -0.173 23.643 1.00 88.81 173 GLU A N 1
ATOM 1413 C CA . GLU A 1 173 ? -1.826 -1.609 23.772 1.00 88.81 173 GLU A CA 1
ATOM 1414 C C . GLU A 1 173 ? -3.301 -1.936 23.510 1.00 88.81 173 GLU A C 1
ATOM 1416 O O . GLU A 1 173 ? -3.616 -2.977 22.929 1.00 88.81 173 GLU A O 1
ATOM 1421 N N . ARG A 1 174 ? -4.216 -1.030 23.883 1.00 88.69 174 ARG A N 1
ATOM 1422 C CA . ARG A 1 174 ? -5.650 -1.190 23.608 1.00 88.69 174 ARG A CA 1
ATOM 1423 C C . ARG A 1 174 ? -5.907 -1.156 22.104 1.00 88.69 174 ARG A C 1
ATOM 1425 O O . ARG A 1 174 ? -6.548 -2.055 21.567 1.00 88.69 174 ARG A O 1
ATOM 1432 N N . GLU A 1 175 ? -5.366 -0.149 21.432 1.00 90.00 175 GLU A N 1
ATOM 1433 C CA . GLU A 1 175 ? -5.521 0.077 20.000 1.00 90.00 175 GLU A CA 1
ATOM 1434 C C . GLU A 1 175 ? -4.885 -1.043 19.184 1.00 90.00 175 GLU A C 1
ATOM 1436 O O . GLU A 1 175 ? -5.497 -1.528 18.233 1.00 90.00 175 GLU A O 1
ATOM 1441 N N . LYS A 1 176 ? -3.698 -1.511 19.587 1.00 92.62 176 LYS A N 1
ATOM 1442 C CA . LYS A 1 176 ? -3.052 -2.687 18.991 1.00 92.62 176 LYS A CA 1
ATOM 1443 C C . LYS A 1 176 ? -3.946 -3.917 19.043 1.00 92.62 176 LYS A C 1
ATOM 1445 O O . LYS A 1 176 ? -4.018 -4.637 18.051 1.00 92.62 176 LYS A O 1
ATOM 1450 N N . LYS A 1 177 ? -4.618 -4.166 20.173 1.00 91.19 177 LYS A N 1
ATOM 1451 C CA . LYS A 1 177 ? -5.500 -5.330 20.326 1.00 91.19 177 LYS A CA 1
ATOM 1452 C C . LYS A 1 177 ? -6.656 -5.274 19.322 1.00 91.19 177 LYS A C 1
ATOM 1454 O O . LYS A 1 177 ? -6.844 -6.225 18.574 1.00 91.19 177 LYS A O 1
ATOM 1459 N N . VAL A 1 178 ? -7.342 -4.132 19.231 1.00 91.25 178 VAL A N 1
ATOM 1460 C CA . VAL A 1 178 ? -8.441 -3.915 18.269 1.00 91.25 178 VAL A CA 1
ATOM 1461 C C . VAL A 1 178 ? -7.955 -4.042 16.824 1.00 91.25 178 VAL A C 1
ATOM 1463 O O . VAL A 1 178 ? -8.569 -4.738 16.022 1.00 91.25 178 VAL A O 1
ATOM 1466 N N . ILE A 1 179 ? -6.830 -3.411 16.481 1.00 94.00 179 ILE A N 1
ATOM 1467 C CA . ILE A 1 179 ? -6.244 -3.494 15.135 1.00 94.00 179 ILE A CA 1
ATOM 1468 C C . ILE A 1 179 ? -5.878 -4.936 14.775 1.00 94.00 179 ILE A C 1
ATOM 1470 O O . ILE A 1 179 ? -6.103 -5.370 13.646 1.00 94.00 179 ILE A O 1
ATOM 1474 N N . ASN A 1 180 ? -5.313 -5.688 15.718 1.00 94.25 180 ASN A N 1
ATOM 1475 C CA . ASN A 1 180 ? -4.950 -7.077 15.490 1.00 94.25 180 ASN A CA 1
ATOM 1476 C C . ASN A 1 180 ? -6.183 -7.970 15.295 1.00 94.25 180 ASN A C 1
ATOM 1478 O O . ASN A 1 180 ? -6.154 -8.848 14.433 1.00 94.25 180 ASN A O 1
ATOM 1482 N N . ASP A 1 181 ? -7.263 -7.732 16.040 1.00 93.44 181 ASP A N 1
ATOM 1483 C CA . ASP A 1 181 ? -8.533 -8.440 15.849 1.00 93.44 181 ASP A CA 1
ATOM 1484 C C . ASP A 1 181 ? -9.102 -8.167 14.449 1.00 93.44 181 ASP A C 1
ATOM 1486 O O . ASP A 1 181 ? -9.416 -9.109 13.723 1.00 93.44 181 ASP A O 1
ATOM 1490 N N . ILE A 1 182 ? -9.120 -6.898 14.018 1.00 94.75 182 ILE A N 1
ATOM 1491 C CA . ILE A 1 182 ? -9.530 -6.501 12.660 1.00 94.75 182 ILE A CA 1
ATOM 1492 C C . ILE A 1 182 ? -8.707 -7.245 11.605 1.00 94.75 182 ILE A C 1
ATOM 1494 O O . ILE A 1 182 ? -9.272 -7.874 10.712 1.00 94.75 182 ILE A O 1
ATOM 1498 N N . PHE A 1 183 ? -7.374 -7.214 11.702 1.00 95.50 183 PHE A N 1
ATOM 1499 C CA . PHE A 1 183 ? -6.525 -7.912 10.734 1.00 95.50 183 PHE A CA 1
ATOM 1500 C C . PHE A 1 183 ? -6.725 -9.426 10.760 1.00 95.50 183 PHE A C 1
ATOM 1502 O O . PHE A 1 183 ? -6.627 -10.052 9.712 1.00 95.50 183 PHE A O 1
ATOM 1509 N N . THR A 1 184 ? -7.015 -10.014 11.920 1.00 95.38 184 THR A N 1
ATOM 1510 C CA . THR A 1 184 ? -7.280 -11.454 12.041 1.00 95.38 184 THR A CA 1
ATOM 1511 C C . THR A 1 184 ? -8.561 -11.839 11.305 1.00 95.38 184 THR A C 1
ATOM 1513 O O . THR A 1 184 ? -8.555 -12.816 10.557 1.00 95.38 184 THR A O 1
ATOM 1516 N N . ILE A 1 185 ? -9.630 -11.052 11.462 1.00 94.44 185 ILE A N 1
ATOM 1517 C CA . ILE A 1 185 ? -10.898 -11.254 10.747 1.00 94.44 185 ILE A CA 1
ATOM 1518 C C . ILE A 1 185 ? -10.671 -11.095 9.237 1.00 94.44 185 ILE A C 1
ATOM 1520 O O . ILE A 1 185 ? -10.987 -11.994 8.460 1.00 94.44 185 ILE A O 1
ATOM 1524 N N . VAL A 1 186 ? -10.031 -10.001 8.811 1.00 94.31 186 VAL A N 1
ATOM 1525 C CA . VAL A 1 186 ? -9.718 -9.758 7.392 1.00 94.31 186 VAL A CA 1
ATOM 1526 C C . VAL A 1 186 ? -8.877 -10.895 6.800 1.00 94.31 186 VAL A C 1
ATOM 1528 O O . VAL A 1 186 ? -9.197 -11.394 5.723 1.00 94.31 186 VAL A O 1
ATOM 1531 N N . ASP A 1 187 ? -7.825 -11.341 7.491 1.00 94.44 187 ASP A N 1
ATOM 1532 C CA . ASP A 1 187 ? -6.956 -12.429 7.029 1.00 94.44 187 ASP A CA 1
ATOM 1533 C C . ASP A 1 187 ? -7.727 -13.754 6.870 1.00 94.44 187 ASP A C 1
ATOM 1535 O O . ASP A 1 187 ? -7.467 -14.494 5.915 1.00 94.44 187 ASP A O 1
ATOM 1539 N N . ALA A 1 188 ? -8.699 -14.038 7.746 1.00 94.50 188 ALA A N 1
ATOM 1540 C CA . ALA A 1 188 ? -9.567 -15.212 7.632 1.00 94.50 188 ALA A CA 1
ATOM 1541 C C . ALA A 1 188 ? -10.429 -15.157 6.359 1.00 94.50 188 ALA A C 1
ATOM 1543 O O . ALA A 1 188 ? -10.405 -16.094 5.559 1.00 94.50 188 ALA A O 1
ATOM 1544 N N . HIS A 1 189 ? -11.085 -14.026 6.088 1.00 92.44 189 HIS A N 1
ATOM 1545 C CA . HIS A 1 189 ? -11.896 -13.852 4.876 1.00 92.44 189 HIS A CA 1
ATOM 1546 C C . HIS A 1 189 ? -11.072 -13.818 3.580 1.00 92.44 189 HIS A C 1
ATOM 1548 O O . HIS A 1 189 ? -11.526 -14.265 2.519 1.00 92.44 189 HIS A O 1
ATOM 1554 N N . ILE A 1 190 ? -9.827 -13.328 3.635 1.00 90.88 190 ILE A N 1
ATOM 1555 C CA . ILE A 1 190 ? -8.878 -13.453 2.517 1.00 90.88 190 ILE A CA 1
ATOM 1556 C C . ILE A 1 190 ? -8.569 -14.931 2.251 1.00 90.88 190 ILE A C 1
ATOM 1558 O O . ILE A 1 190 ? -8.552 -15.342 1.088 1.00 90.88 190 ILE A O 1
ATOM 1562 N N . ALA A 1 191 ? -8.322 -15.725 3.298 1.00 91.50 191 ALA A N 1
ATOM 1563 C CA . ALA A 1 191 ? -8.009 -17.147 3.170 1.00 91.50 191 ALA A CA 1
ATOM 1564 C C . ALA A 1 191 ? -9.197 -17.964 2.634 1.00 91.50 191 ALA A C 1
ATOM 1566 O O . ALA A 1 191 ? -9.000 -18.869 1.820 1.00 91.50 191 ALA A O 1
ATOM 1567 N N . GLU A 1 192 ? -10.418 -17.618 3.038 1.00 91.19 192 GLU A N 1
ATOM 1568 C CA . GLU A 1 192 ? -11.660 -18.238 2.560 1.00 91.19 192 GLU A CA 1
ATOM 1569 C C . GLU A 1 192 ? -12.077 -17.756 1.160 1.00 91.19 192 GLU A C 1
ATOM 1571 O O . GLU A 1 192 ? -12.805 -18.449 0.447 1.00 91.19 192 GLU A O 1
ATOM 1576 N N . GLY A 1 193 ? -11.594 -16.589 0.723 1.00 87.81 193 GLY A N 1
ATOM 1577 C CA . GLY A 1 193 ? -11.906 -16.016 -0.589 1.00 87.81 193 GLY A CA 1
ATOM 1578 C C . GLY A 1 193 ? -13.311 -15.406 -0.688 1.00 87.81 193 GLY A C 1
ATOM 1579 O O . GLY A 1 193 ? -13.839 -15.250 -1.798 1.00 87.81 193 GLY A O 1
ATOM 1580 N N . ASN A 1 194 ? -13.908 -15.056 0.451 1.00 88.62 194 ASN A N 1
ATOM 1581 C CA . ASN A 1 194 ? -15.247 -14.474 0.597 1.00 88.62 194 ASN A CA 1
ATOM 1582 C C . ASN A 1 194 ? -15.218 -12.985 1.000 1.00 88.62 194 ASN A C 1
ATOM 1584 O O . ASN A 1 194 ? -16.268 -12.396 1.212 1.00 88.62 194 ASN A O 1
ATOM 1588 N N . LEU A 1 195 ? -14.048 -12.332 1.024 1.00 87.69 195 LEU A N 1
ATOM 1589 C CA . LEU A 1 195 ? -13.921 -10.912 1.389 1.00 87.69 195 LEU A CA 1
ATOM 1590 C C . LEU A 1 195 ? -14.956 -10.005 0.687 1.00 87.69 195 LEU A C 1
ATOM 1592 O O . LEU A 1 195 ? -15.604 -9.193 1.323 1.00 87.69 195 LEU A O 1
ATOM 1596 N N . THR A 1 196 ? -15.149 -10.153 -0.623 1.00 86.56 196 THR A N 1
ATOM 1597 C CA . THR A 1 196 ? -16.094 -9.347 -1.423 1.00 86.56 196 THR A CA 1
ATOM 1598 C C . THR A 1 196 ? -17.572 -9.638 -1.162 1.00 86.56 196 THR A C 1
ATOM 1600 O O . THR A 1 196 ? -18.412 -8.847 -1.587 1.00 86.56 196 THR A O 1
ATOM 1603 N N . THR A 1 197 ? -17.899 -10.764 -0.524 1.00 85.56 197 THR A N 1
ATOM 1604 C CA . THR A 1 197 ? -19.276 -11.116 -0.152 1.00 85.56 197 THR A CA 1
ATOM 1605 C C . THR A 1 197 ? -19.590 -10.721 1.281 1.00 85.56 197 THR A C 1
ATOM 1607 O O . THR A 1 197 ? -20.689 -10.235 1.520 1.00 85.56 197 THR A O 1
ATOM 1610 N N . GLU A 1 198 ? -18.628 -10.875 2.193 1.00 89.50 198 GLU A N 1
ATOM 1611 C CA . GLU A 1 198 ? -18.816 -10.598 3.624 1.00 89.50 198 GLU A CA 1
ATOM 1612 C C . GLU A 1 198 ? -18.537 -9.132 3.999 1.00 89.50 198 GLU A C 1
ATOM 1614 O O . GLU A 1 198 ? -19.027 -8.651 5.012 1.00 89.50 198 GLU A O 1
ATOM 1619 N N . PHE A 1 199 ? -17.755 -8.395 3.198 1.00 90.12 199 PHE A N 1
ATOM 1620 C CA . PHE A 1 199 ? -17.390 -7.006 3.494 1.00 90.12 199 PHE A CA 1
ATOM 1621 C C . PHE A 1 199 ? -18.065 -6.051 2.515 1.00 90.12 199 PHE A C 1
ATOM 1623 O O . PHE A 1 199 ? -18.132 -6.288 1.302 1.00 90.12 199 PHE A O 1
ATOM 1630 N N . ASN A 1 200 ? -18.479 -4.892 3.018 1.00 90.56 200 ASN A N 1
ATOM 1631 C CA . ASN A 1 200 ? -19.042 -3.843 2.187 1.00 90.56 200 ASN A CA 1
ATOM 1632 C C . ASN A 1 200 ? -17.953 -3.081 1.410 1.00 90.56 200 ASN A C 1
ATOM 1634 O O . ASN A 1 200 ? -17.452 -2.026 1.808 1.00 90.56 200 ASN A O 1
ATOM 1638 N N . MET A 1 201 ? -17.624 -3.594 0.227 1.00 91.12 201 MET A N 1
ATOM 1639 C CA . MET A 1 201 ? -16.607 -3.007 -0.650 1.00 91.12 201 MET A CA 1
ATOM 1640 C C . MET A 1 201 ? -16.956 -1.617 -1.192 1.00 91.12 201 MET A C 1
ATOM 1642 O O . MET A 1 201 ? -16.066 -0.931 -1.697 1.00 91.12 201 MET A O 1
ATOM 1646 N N . SER A 1 202 ? -18.208 -1.154 -1.083 1.00 91.38 202 SER A N 1
ATOM 1647 C CA . SER A 1 202 ? -18.570 0.194 -1.541 1.00 91.38 202 SER A CA 1
ATOM 1648 C C . SER A 1 202 ? -17.915 1.295 -0.704 1.00 91.38 202 SER A C 1
ATOM 1650 O O . SER A 1 202 ? -17.757 2.411 -1.197 1.00 91.38 202 SER A O 1
ATOM 1652 N N . ALA A 1 203 ? -17.540 0.990 0.544 1.00 93.31 203 ALA A N 1
ATOM 1653 C CA . ALA A 1 203 ? -16.845 1.896 1.459 1.00 93.31 203 ALA A CA 1
ATOM 1654 C C . ALA A 1 203 ? -15.309 1.809 1.354 1.00 93.31 203 ALA A C 1
ATOM 1656 O O . ALA A 1 203 ? -14.603 2.698 1.833 1.00 93.31 203 ALA A O 1
ATOM 1657 N N . LEU A 1 204 ? -14.770 0.801 0.655 1.00 92.81 204 LEU A N 1
ATOM 1658 C CA . LEU A 1 204 ? -13.327 0.631 0.457 1.00 92.81 204 LEU A CA 1
ATOM 1659 C C . LEU A 1 204 ? -12.638 1.851 -0.200 1.00 92.81 204 LEU A C 1
ATOM 1661 O O . LEU A 1 204 ? -11.520 2.173 0.208 1.00 92.81 204 LEU A O 1
ATOM 1665 N N . PRO A 1 205 ? -13.259 2.580 -1.157 1.00 94.50 205 PRO A N 1
ATOM 1666 C CA . PRO A 1 205 ? -12.683 3.817 -1.685 1.00 94.50 205 PRO A CA 1
ATOM 1667 C C . PRO A 1 205 ? -12.442 4.896 -0.623 1.00 94.50 205 PRO A C 1
ATOM 1669 O O . PRO A 1 205 ? -11.414 5.563 -0.676 1.00 94.50 205 PRO A O 1
ATOM 1672 N N . SER A 1 206 ? -13.327 5.017 0.373 1.00 95.62 206 SER A N 1
ATOM 1673 C CA . SER A 1 206 ? -13.159 5.962 1.487 1.00 95.62 206 SER A CA 1
ATOM 1674 C C . SER A 1 206 ? -11.933 5.601 2.330 1.00 95.62 206 SER A C 1
ATOM 1676 O O . SER A 1 206 ? -11.076 6.444 2.596 1.00 95.62 206 SER A O 1
ATOM 1678 N N . LEU A 1 207 ? -11.777 4.313 2.663 1.00 96.31 207 LEU A N 1
ATOM 1679 C CA . LEU A 1 207 ? -10.592 3.827 3.375 1.00 96.31 207 LEU A CA 1
ATOM 1680 C C . LEU A 1 207 ? -9.306 4.071 2.573 1.00 96.31 207 LEU A C 1
ATOM 1682 O O . LEU A 1 207 ? -8.288 4.465 3.141 1.00 96.31 207 LEU A O 1
ATOM 1686 N N . HIS A 1 208 ? -9.346 3.861 1.255 1.00 95.06 208 HIS A N 1
ATOM 1687 C CA . HIS A 1 208 ? -8.217 4.145 0.374 1.00 95.06 208 HIS A CA 1
ATOM 1688 C C . HIS A 1 208 ? -7.829 5.631 0.400 1.00 95.06 208 HIS A C 1
ATOM 1690 O O . HIS A 1 208 ? -6.644 5.942 0.492 1.00 95.06 208 HIS A O 1
ATOM 1696 N N . GLU A 1 209 ? -8.795 6.551 0.352 1.00 95.94 209 GLU A N 1
ATOM 1697 C CA . GLU A 1 209 ? -8.534 7.995 0.448 1.00 95.94 209 GLU A CA 1
ATOM 1698 C C . GLU A 1 209 ? -7.867 8.369 1.777 1.00 95.94 209 GLU A C 1
ATOM 1700 O O . GLU A 1 209 ? -6.840 9.055 1.772 1.00 95.94 209 GLU A O 1
ATOM 1705 N N . GLN A 1 210 ? -8.374 7.851 2.902 1.00 97.50 210 GLN A N 1
ATOM 1706 C CA . GLN A 1 210 ? -7.743 8.051 4.212 1.00 97.50 210 GLN A CA 1
ATOM 1707 C C . GLN A 1 210 ? -6.325 7.468 4.252 1.00 97.50 210 GLN A C 1
ATOM 1709 O O . GLN A 1 210 ? -5.407 8.080 4.799 1.00 97.50 210 GLN A O 1
ATOM 1714 N N . PHE A 1 211 ? -6.108 6.308 3.629 1.00 96.62 211 PHE A N 1
ATOM 1715 C CA . PHE A 1 211 ? -4.786 5.696 3.585 1.00 96.62 211 PHE A CA 1
ATOM 1716 C C . PHE A 1 211 ? -3.792 6.518 2.761 1.00 96.62 211 PHE A C 1
ATOM 1718 O O . PHE A 1 211 ? -2.668 6.725 3.209 1.00 96.62 211 PHE A O 1
ATOM 1725 N N . VAL A 1 212 ? -4.192 7.048 1.601 1.00 96.19 212 VAL A N 1
ATOM 1726 C CA . VAL A 1 212 ? -3.351 7.974 0.822 1.00 96.19 212 VAL A CA 1
ATOM 1727 C C . VAL A 1 212 ? -2.988 9.200 1.662 1.00 96.19 212 VAL A C 1
ATOM 1729 O O . VAL A 1 212 ? -1.814 9.564 1.728 1.00 96.19 212 VAL A O 1
ATOM 1732 N N . GLN A 1 213 ? -3.958 9.775 2.377 1.00 97.31 213 GLN A N 1
ATOM 1733 C CA . GLN A 1 213 ? -3.718 10.913 3.263 1.00 97.31 213 GLN A CA 1
ATOM 1734 C C . GLN A 1 213 ? -2.734 10.573 4.396 1.00 97.31 213 GLN A C 1
ATOM 1736 O O . GLN A 1 213 ? -1.840 11.368 4.698 1.00 97.31 213 GLN A O 1
ATOM 1741 N N . LEU A 1 214 ? -2.841 9.383 4.995 1.00 97.38 214 LEU A N 1
ATOM 1742 C CA . LEU A 1 214 ? -1.870 8.898 5.977 1.00 97.38 214 LEU A CA 1
ATOM 1743 C C . LEU A 1 214 ? -0.465 8.844 5.366 1.00 97.38 214 LEU A C 1
ATOM 1745 O O . LEU A 1 214 ? 0.480 9.373 5.950 1.00 97.38 214 LEU A O 1
ATOM 1749 N N . ILE A 1 215 ? -0.322 8.251 4.178 1.00 96.19 215 ILE A N 1
ATOM 1750 C CA . ILE A 1 215 ? 0.964 8.157 3.476 1.00 96.19 215 ILE A CA 1
ATOM 1751 C C . ILE A 1 215 ? 1.558 9.546 3.200 1.00 96.19 215 ILE A C 1
ATOM 1753 O O . ILE A 1 215 ? 2.761 9.728 3.395 1.00 96.19 215 ILE A O 1
ATOM 1757 N N . ASP A 1 216 ? 0.749 10.545 2.844 1.00 96.12 216 ASP A N 1
ATOM 1758 C CA . ASP A 1 216 ? 1.214 11.926 2.651 1.00 96.12 216 ASP A CA 1
ATOM 1759 C C . ASP A 1 216 ? 1.790 12.548 3.930 1.00 96.12 216 ASP A C 1
ATOM 1761 O O . ASP A 1 216 ? 2.818 13.238 3.883 1.00 96.12 216 ASP A O 1
ATOM 1765 N N . TYR A 1 217 ? 1.168 12.297 5.086 1.00 96.00 217 TYR A N 1
ATOM 1766 C CA . TYR A 1 217 ? 1.713 12.729 6.377 1.00 96.00 217 TYR A CA 1
ATOM 1767 C C . TYR A 1 217 ? 3.004 11.989 6.725 1.00 96.00 217 TYR A C 1
ATOM 1769 O O . TYR A 1 217 ? 3.956 12.616 7.191 1.00 96.00 217 TYR A O 1
ATOM 1777 N N . LEU A 1 218 ? 3.091 10.688 6.440 1.00 94.25 218 LEU A N 1
ATOM 1778 C CA . LEU A 1 218 ? 4.308 9.900 6.661 1.00 94.25 218 LEU A CA 1
ATOM 1779 C C . LEU A 1 218 ? 5.460 10.318 5.739 1.00 94.25 218 LEU A C 1
ATOM 1781 O O . LEU A 1 218 ? 6.617 10.270 6.154 1.00 94.25 218 LEU A O 1
ATOM 1785 N N . LEU A 1 219 ? 5.173 10.765 4.514 1.00 92.06 219 LEU A N 1
ATOM 1786 C CA . LEU A 1 219 ? 6.182 11.309 3.598 1.00 92.06 219 LEU A CA 1
ATOM 1787 C C . LEU A 1 219 ? 6.781 12.617 4.115 1.00 92.06 219 LEU A C 1
ATOM 1789 O O . LEU A 1 219 ? 7.993 12.822 4.017 1.00 92.06 219 LEU A O 1
ATOM 1793 N N . LYS A 1 220 ? 5.938 13.505 4.656 1.00 93.31 220 LYS A N 1
ATOM 1794 C CA . LYS A 1 220 ? 6.368 14.781 5.252 1.00 93.31 220 LYS A CA 1
ATOM 1795 C C . LYS A 1 220 ? 7.053 14.564 6.601 1.00 93.31 220 LYS A C 1
ATOM 1797 O O . LYS A 1 220 ? 8.028 15.252 6.896 1.00 93.31 220 LYS A O 1
ATOM 1802 N N . ASN A 1 221 ? 6.542 13.617 7.391 1.00 92.69 221 ASN A N 1
ATOM 1803 C CA . ASN A 1 221 ? 7.013 13.205 8.714 1.00 92.69 221 ASN A CA 1
ATOM 1804 C C . AS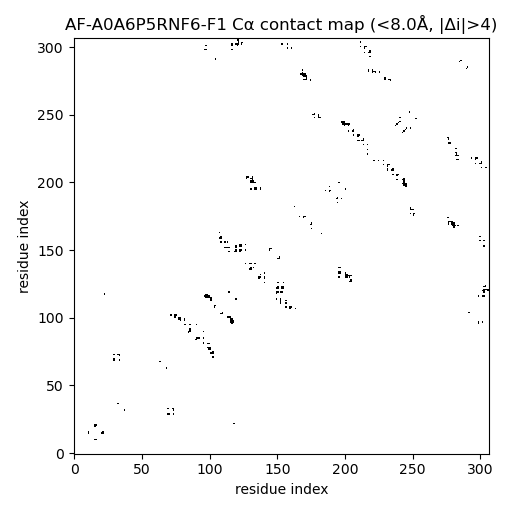N A 1 221 ? 7.263 14.384 9.674 1.00 92.69 221 ASN A C 1
ATOM 1806 O O . ASN A 1 221 ? 8.263 14.421 10.394 1.00 92.69 221 ASN A O 1
ATOM 1810 N N . LYS A 1 222 ? 6.380 15.385 9.638 1.00 93.69 222 LYS A N 1
ATOM 1811 C CA . LYS A 1 222 ? 6.469 16.599 10.454 1.00 93.69 222 LYS A CA 1
ATOM 1812 C C . LYS A 1 222 ? 5.802 16.370 11.800 1.00 93.69 222 LYS A C 1
ATOM 1814 O O . LYS A 1 222 ? 4.690 15.859 11.852 1.00 93.69 222 LYS A O 1
ATOM 1819 N N . LYS A 1 223 ? 6.450 16.777 12.892 1.00 92.56 223 LYS A N 1
ATOM 1820 C CA . LYS A 1 223 ? 5.917 16.570 14.249 1.00 92.56 223 LYS A CA 1
ATOM 1821 C C . LYS A 1 223 ? 4.577 17.285 14.454 1.00 92.56 223 LYS A C 1
ATOM 1823 O O . LYS A 1 223 ? 3.732 16.795 15.196 1.00 92.56 223 LYS A O 1
ATOM 1828 N N . GLU A 1 224 ? 4.393 18.415 13.782 1.00 95.25 224 GLU A N 1
ATOM 1829 C CA . GLU A 1 224 ? 3.201 19.263 13.847 1.00 95.25 224 GLU A CA 1
ATOM 1830 C C . GLU A 1 224 ? 1.960 18.572 13.265 1.00 95.25 224 GLU A C 1
ATOM 1832 O O . GLU A 1 224 ? 0.841 18.912 13.632 1.00 95.25 224 GLU A O 1
ATOM 1837 N N . ASP A 1 225 ? 2.150 17.567 12.406 1.00 95.56 225 ASP A N 1
ATOM 1838 C CA . ASP A 1 225 ? 1.059 16.830 11.771 1.00 95.56 225 ASP A CA 1
ATOM 1839 C C . ASP A 1 225 ? 0.500 15.706 12.673 1.00 95.56 225 ASP A C 1
ATOM 1841 O O . ASP A 1 225 ? -0.417 14.999 12.258 1.00 95.56 225 ASP A O 1
ATOM 1845 N N . LYS A 1 226 ? 1.016 15.516 13.904 1.00 94.31 226 LYS A N 1
ATOM 1846 C CA . LYS A 1 226 ? 0.631 14.388 14.779 1.00 94.31 226 LYS A CA 1
ATOM 1847 C C . LYS A 1 226 ? -0.882 14.312 15.001 1.00 94.31 226 LYS A C 1
ATOM 1849 O O . LYS A 1 226 ? -1.453 13.238 14.846 1.00 94.31 226 LYS A O 1
ATOM 1854 N N . ASP A 1 227 ? -1.527 15.432 15.312 1.00 93.56 227 ASP A N 1
ATOM 1855 C CA . ASP A 1 227 ? -2.973 15.454 15.572 1.00 93.56 227 ASP A CA 1
ATOM 1856 C C . ASP A 1 227 ? -3.777 15.096 14.314 1.00 93.56 227 ASP A C 1
ATOM 1858 O O . ASP A 1 227 ? -4.808 14.435 14.394 1.00 93.56 227 ASP A O 1
ATOM 1862 N N . GLN A 1 228 ? -3.275 15.463 13.131 1.00 96.19 228 GLN A N 1
ATOM 1863 C CA . GLN A 1 228 ? -3.897 15.081 11.863 1.00 96.19 228 GLN A CA 1
ATOM 1864 C C . GLN A 1 228 ? -3.739 13.584 11.587 1.00 96.19 228 GLN A C 1
ATOM 1866 O O . GLN A 1 228 ? -4.685 12.947 11.134 1.00 96.19 228 GLN A O 1
ATOM 1871 N N . VAL A 1 229 ? -2.581 12.999 11.910 1.00 96.25 229 VAL A N 1
ATOM 1872 C CA . VAL A 1 229 ? -2.368 11.545 11.817 1.00 96.25 229 VAL A CA 1
ATOM 1873 C C . VAL A 1 229 ? -3.334 10.793 12.734 1.00 96.25 229 VAL A C 1
ATOM 1875 O O . VAL A 1 229 ? -3.918 9.802 12.303 1.00 96.25 229 VAL A O 1
ATOM 1878 N N . VAL A 1 230 ? -3.554 11.280 13.960 1.00 95.12 230 VAL A N 1
ATOM 1879 C CA . VAL A 1 230 ? -4.553 10.712 14.884 1.00 95.12 230 VAL A CA 1
ATOM 1880 C C . VAL A 1 230 ? -5.949 10.748 14.261 1.00 95.12 230 VAL A C 1
ATOM 1882 O O . VAL A 1 230 ? -6.620 9.721 14.226 1.00 95.12 230 VAL A O 1
ATOM 1885 N N . ILE A 1 231 ? -6.369 11.895 13.717 1.00 95.12 231 ILE A N 1
ATOM 1886 C CA . ILE A 1 231 ? -7.679 12.046 13.062 1.00 95.12 231 ILE A CA 1
ATOM 1887 C C . ILE A 1 231 ? -7.827 11.069 11.890 1.00 95.12 231 ILE A C 1
ATOM 1889 O O . ILE A 1 231 ? -8.849 10.398 11.783 1.00 95.12 231 ILE A O 1
ATOM 1893 N N . VAL A 1 232 ? -6.807 10.942 11.039 1.00 97.44 232 VAL A N 1
ATOM 1894 C CA . VAL A 1 232 ? -6.837 10.001 9.910 1.00 97.44 232 VAL A CA 1
ATOM 1895 C C . VAL A 1 232 ? -6.973 8.558 10.399 1.00 97.44 232 VAL A C 1
ATOM 1897 O O . VAL A 1 232 ? -7.809 7.825 9.883 1.00 97.44 232 VAL A O 1
ATOM 1900 N N . LEU A 1 233 ? -6.219 8.144 11.423 1.00 96.62 233 LEU A N 1
ATOM 1901 C CA . LEU A 1 233 ? -6.332 6.792 11.986 1.00 96.62 233 LEU A CA 1
ATOM 1902 C C . LEU A 1 233 ? -7.716 6.525 12.597 1.00 96.62 233 LEU A C 1
ATOM 1904 O O . LEU A 1 233 ? -8.252 5.431 12.420 1.00 96.62 233 LEU A O 1
ATOM 1908 N N . LEU A 1 234 ? -8.314 7.514 13.269 1.00 94.19 234 LEU A N 1
ATOM 1909 C CA . LEU A 1 234 ? -9.686 7.425 13.782 1.00 94.19 234 LEU A CA 1
ATOM 1910 C C . LEU A 1 234 ? -10.701 7.266 12.649 1.00 94.19 234 LEU A C 1
ATOM 1912 O O . LEU A 1 234 ? -11.523 6.358 12.710 1.00 94.19 234 LEU A O 1
ATOM 1916 N N . ASN A 1 235 ? -10.603 8.079 11.595 1.00 96.12 235 ASN A N 1
ATOM 1917 C CA . ASN A 1 235 ? -11.474 7.974 10.423 1.00 96.12 235 ASN A CA 1
ATOM 1918 C C . ASN A 1 235 ? -11.330 6.608 9.739 1.00 96.12 235 ASN A C 1
ATOM 1920 O O . ASN A 1 235 ? -12.320 6.004 9.340 1.00 96.12 235 ASN A O 1
ATOM 1924 N N . MET A 1 236 ? -10.101 6.098 9.609 1.00 96.94 236 MET A N 1
ATOM 1925 C CA . MET A 1 236 ? -9.851 4.769 9.045 1.00 96.94 236 MET A CA 1
ATOM 1926 C C . MET A 1 236 ? -10.507 3.677 9.888 1.00 96.94 236 MET A C 1
ATOM 1928 O O . MET A 1 236 ? -11.154 2.791 9.334 1.00 96.94 236 MET A O 1
ATOM 1932 N N . LEU A 1 237 ? -10.360 3.743 11.215 1.00 94.25 237 LEU A N 1
ATOM 1933 C CA . LEU A 1 237 ? -11.000 2.801 12.128 1.00 94.25 237 LEU A CA 1
ATOM 1934 C C . LEU A 1 237 ? -12.526 2.892 12.032 1.00 94.25 237 LEU A C 1
ATOM 1936 O O . LEU A 1 237 ? -13.193 1.864 11.978 1.00 94.25 237 LEU A O 1
ATOM 1940 N N . GLU A 1 238 ? -13.082 4.098 11.966 1.00 93.06 238 GLU A N 1
ATOM 1941 C CA . GLU A 1 238 ? -14.519 4.304 11.810 1.00 93.06 238 GLU A CA 1
ATOM 1942 C C . GLU A 1 238 ? -15.037 3.673 10.514 1.00 93.06 238 GLU A C 1
ATOM 1944 O O . GLU A 1 238 ? -15.962 2.867 10.562 1.00 93.06 238 GLU A O 1
ATOM 1949 N N . VAL A 1 239 ? -14.392 3.954 9.377 1.00 95.44 239 VAL A N 1
ATOM 1950 C CA . VAL A 1 239 ? -14.782 3.390 8.076 1.00 95.44 239 VAL A CA 1
ATOM 1951 C C . VAL A 1 239 ? -14.706 1.864 8.101 1.00 95.44 239 VAL A C 1
ATOM 1953 O O . VAL A 1 239 ? -15.628 1.189 7.648 1.00 95.44 239 VAL A O 1
ATOM 1956 N N . VAL A 1 240 ? -13.632 1.295 8.654 1.00 94.19 240 VAL A N 1
ATOM 1957 C CA . VAL A 1 240 ? -13.481 -0.164 8.734 1.00 94.19 240 VAL A CA 1
ATOM 1958 C C . VAL A 1 240 ? -14.575 -0.790 9.596 1.00 94.19 240 VAL A C 1
ATOM 1960 O O . VAL A 1 240 ? -15.189 -1.764 9.175 1.00 94.19 240 VAL A O 1
ATOM 1963 N N . THR A 1 241 ? -14.835 -0.234 10.776 1.00 91.94 241 THR A N 1
ATOM 1964 C CA . THR A 1 241 ? -15.711 -0.862 11.778 1.00 91.94 241 THR A CA 1
ATOM 1965 C C . THR A 1 241 ? -17.197 -0.590 11.567 1.00 91.94 241 THR A C 1
ATOM 1967 O O . THR A 1 241 ? -18.014 -1.393 12.001 1.00 91.94 241 THR A O 1
ATOM 1970 N N . ARG A 1 242 ? -17.564 0.530 10.930 1.00 90.31 242 ARG A N 1
ATOM 1971 C CA . ARG A 1 242 ? -18.967 0.922 10.716 1.00 90.31 242 ARG A CA 1
ATOM 1972 C C . ARG A 1 242 ? -19.452 0.721 9.291 1.00 90.31 242 ARG A C 1
ATOM 1974 O O . AR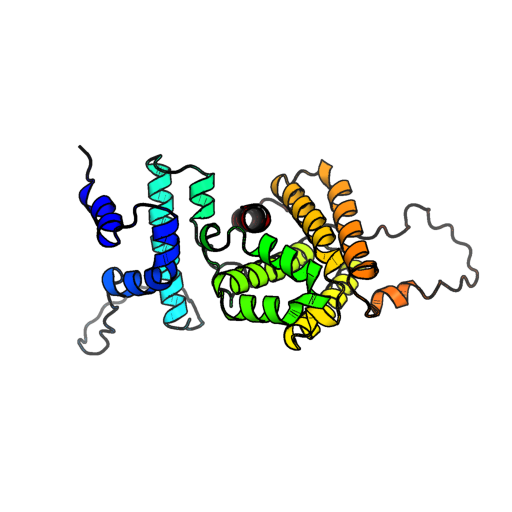G A 1 242 ? -20.624 0.407 9.103 1.00 90.31 242 ARG A O 1
ATOM 1981 N N . ASP A 1 243 ? -18.582 0.951 8.308 1.00 90.62 243 ASP A N 1
ATOM 1982 C CA . ASP A 1 243 ? -18.997 1.017 6.906 1.00 90.62 243 ASP A CA 1
ATOM 1983 C C . ASP A 1 243 ? -18.557 -0.202 6.091 1.00 90.62 243 ASP A C 1
ATOM 1985 O O . ASP A 1 243 ? -19.184 -0.480 5.069 1.00 90.62 243 ASP A O 1
ATOM 1989 N N . ILE A 1 244 ? -17.488 -0.900 6.500 1.00 91.56 244 ILE A N 1
ATOM 1990 C CA . ILE A 1 244 ? -16.913 -2.044 5.773 1.00 91.56 244 ILE A CA 1
ATOM 1991 C C . ILE A 1 244 ? -17.251 -3.385 6.437 1.00 91.56 244 ILE A C 1
ATOM 1993 O O . ILE A 1 244 ? -17.703 -4.292 5.738 1.00 91.56 244 ILE A O 1
ATOM 1997 N N . MET A 1 245 ? -16.962 -3.540 7.731 1.00 89.12 245 MET A N 1
ATOM 1998 C CA . MET A 1 245 ? -17.146 -4.796 8.464 1.00 89.12 245 MET A CA 1
ATOM 1999 C C . MET A 1 245 ? -18.567 -4.899 9.019 1.00 89.12 245 MET A C 1
ATOM 2001 O O . MET A 1 245 ? -19.075 -3.939 9.592 1.00 89.12 245 MET A O 1
ATOM 2005 N N . GLU A 1 246 ? -19.182 -6.072 8.881 1.00 75.44 246 GLU A N 1
ATOM 2006 C CA . GLU A 1 246 ? -20.426 -6.420 9.584 1.00 75.44 246 GLU A CA 1
ATOM 2007 C C . GLU A 1 246 ? -20.154 -7.264 10.845 1.00 75.44 246 GLU A C 1
ATOM 2009 O O . GLU A 1 246 ? -20.969 -7.272 11.767 1.00 75.44 246 GLU A O 1
ATOM 2014 N N . ASP A 1 247 ? -18.991 -7.925 10.911 1.00 76.38 247 ASP A N 1
ATOM 2015 C CA . ASP A 1 247 ? -18.583 -8.741 12.053 1.00 76.38 247 ASP A CA 1
ATOM 2016 C C . ASP A 1 247 ? -18.332 -7.914 13.316 1.00 76.38 247 ASP A C 1
ATOM 2018 O O . ASP A 1 247 ? -17.678 -6.865 13.305 1.00 76.38 247 ASP A O 1
ATOM 2022 N N . GLU A 1 248 ? -18.789 -8.449 14.446 1.00 73.44 248 GLU A N 1
ATOM 2023 C CA . GLU A 1 248 ? -18.539 -7.860 15.753 1.00 73.44 248 GLU A CA 1
ATOM 2024 C C . GLU A 1 248 ? -17.058 -7.987 16.139 1.00 73.44 248 GLU A C 1
ATOM 2026 O O . GLU A 1 248 ? -16.486 -9.077 16.149 1.00 73.44 248 GLU A O 1
ATOM 2031 N N . ILE A 1 249 ? -16.436 -6.869 16.525 1.00 75.44 249 ILE A N 1
ATOM 2032 C CA . ILE A 1 249 ? -15.055 -6.852 17.024 1.00 75.44 249 ILE A CA 1
ATOM 2033 C C . ILE A 1 249 ? -15.084 -7.062 18.546 1.00 75.44 249 ILE A C 1
ATOM 2035 O O . ILE A 1 249 ? -15.498 -6.149 19.273 1.00 75.44 249 ILE A O 1
ATOM 2039 N N . PRO A 1 250 ? -14.614 -8.214 19.071 1.00 68.00 250 PRO A N 1
ATOM 2040 C CA . PRO A 1 250 ? -14.798 -8.583 20.480 1.00 68.00 250 PRO A CA 1
ATOM 2041 C C . PRO A 1 250 ? -14.241 -7.552 21.465 1.00 68.00 250 PRO A C 1
ATOM 2043 O O . PRO A 1 250 ? -14.813 -7.288 22.520 1.00 68.00 250 PRO A O 1
ATOM 2046 N N . THR A 1 251 ? -13.126 -6.918 21.111 1.00 69.19 251 THR A N 1
ATOM 2047 C CA . THR A 1 251 ? -12.443 -5.941 21.962 1.00 69.19 251 THR A CA 1
ATOM 2048 C C . THR A 1 251 ? -13.095 -4.567 22.004 1.00 69.19 251 THR A C 1
ATOM 2050 O O . THR A 1 251 ? -12.886 -3.847 22.979 1.00 69.19 251 THR A O 1
ATOM 2053 N N . LEU A 1 252 ? -13.922 -4.213 21.015 1.00 64.38 252 LEU A N 1
ATOM 2054 C CA . LEU A 1 252 ? -14.758 -3.009 21.075 1.00 64.38 252 LEU A CA 1
ATOM 2055 C C . LEU A 1 252 ? -15.993 -3.221 21.968 1.00 64.38 252 LEU A C 1
ATOM 2057 O O . LEU A 1 252 ? -16.489 -2.270 22.579 1.00 64.38 252 LEU A O 1
ATOM 2061 N N . LEU A 1 253 ? -16.451 -4.467 22.121 1.00 55.38 253 LEU A N 1
ATOM 2062 C CA . LEU A 1 253 ? -17.573 -4.824 22.996 1.00 55.38 253 LEU A CA 1
ATOM 2063 C C . LEU A 1 253 ? -17.196 -4.803 24.484 1.00 55.38 253 LEU A C 1
ATOM 2065 O O . LEU A 1 253 ? -17.990 -4.336 25.303 1.00 55.38 253 LEU A O 1
ATOM 2069 N N . ASP A 1 254 ? -15.973 -5.210 24.834 1.00 48.09 254 ASP A N 1
ATOM 2070 C CA . ASP A 1 254 ? -15.458 -5.109 26.211 1.00 48.09 254 ASP A CA 1
ATOM 2071 C C . ASP A 1 254 ? -15.373 -3.648 26.695 1.00 48.09 254 ASP A C 1
ATOM 2073 O O . ASP A 1 254 ? -15.509 -3.379 27.888 1.00 48.09 254 ASP A O 1
ATOM 2077 N N . SER A 1 255 ? -15.221 -2.681 25.781 1.00 50.72 255 SER A N 1
ATOM 2078 C CA . SER A 1 255 ? -15.347 -1.248 26.095 1.00 50.72 255 SER A CA 1
ATOM 2079 C C . SER A 1 255 ? -16.792 -0.733 26.125 1.00 50.72 255 SER A C 1
ATOM 2081 O O . SER A 1 255 ? -17.045 0.347 26.658 1.00 50.72 255 SER A O 1
ATOM 2083 N N . SER A 1 256 ? -17.742 -1.495 25.573 1.00 41.59 256 SER A N 1
ATOM 2084 C CA . SER A 1 256 ? -19.173 -1.172 25.514 1.00 41.59 256 SER A CA 1
ATOM 2085 C C . SER A 1 256 ? -19.967 -1.700 26.716 1.00 41.59 256 SER A C 1
ATOM 2087 O O . SER A 1 256 ? -21.116 -1.285 26.901 1.00 41.59 256 SER A O 1
ATOM 2089 N N . HIS A 1 257 ? -19.406 -2.579 27.554 1.00 39.91 257 HIS A N 1
ATOM 2090 C CA . HIS A 1 257 ? -19.977 -2.844 28.876 1.00 39.91 257 HIS A CA 1
ATOM 2091 C C . HIS A 1 257 ? -19.681 -1.651 29.776 1.00 39.91 257 HIS A C 1
ATOM 2093 O O . HIS A 1 257 ? -18.656 -1.574 30.449 1.00 39.91 257 HIS A O 1
ATOM 2099 N N . GLY A 1 258 ? -20.605 -0.690 29.723 1.00 41.34 258 GLY A N 1
ATOM 2100 C CA . GLY A 1 258 ? -20.608 0.501 30.549 1.00 41.34 258 GLY A CA 1
ATOM 2101 C C . GLY A 1 258 ? -20.215 0.158 31.976 1.00 41.34 258 GLY A C 1
ATOM 2102 O O . GLY A 1 258 ? -20.838 -0.690 32.620 1.00 41.34 258 GLY A O 1
ATOM 2103 N N . GLY A 1 259 ? -19.159 0.828 32.442 1.00 34.25 259 GLY A N 1
ATOM 2104 C CA . GLY A 1 259 ? -18.753 0.806 33.831 1.00 34.25 259 GLY A CA 1
ATOM 2105 C C . GLY A 1 259 ? -19.993 0.964 34.693 1.00 34.25 259 GLY A C 1
ATOM 2106 O O . GLY A 1 259 ? -20.650 2.007 34.696 1.00 34.25 259 GLY A O 1
ATOM 2107 N N . THR A 1 260 ? -20.337 -0.104 35.404 1.00 31.41 260 THR A N 1
ATOM 2108 C CA . THR A 1 260 ? -21.228 0.007 36.543 1.00 31.41 260 THR A CA 1
ATOM 2109 C C . THR A 1 260 ? -20.467 0.881 37.523 1.00 31.41 260 THR A C 1
ATOM 2111 O O . THR A 1 260 ? -19.570 0.405 38.214 1.00 31.41 260 THR A O 1
ATOM 2114 N N . TYR A 1 261 ? -20.773 2.180 37.517 1.00 39.78 261 TYR A N 1
ATOM 2115 C CA . TYR A 1 261 ? -20.379 3.132 38.546 1.00 39.78 261 TYR A CA 1
ATOM 2116 C C . TYR A 1 261 ? -21.047 2.707 39.859 1.00 39.78 261 TYR A C 1
ATOM 2118 O O . TYR A 1 261 ? -22.010 3.304 40.339 1.00 39.78 261 TYR A O 1
ATOM 2126 N N . GLY A 1 262 ? -20.545 1.623 40.441 1.00 34.34 262 GLY A N 1
ATOM 2127 C CA . GLY A 1 262 ? -20.610 1.395 41.866 1.00 34.34 262 GLY A CA 1
ATOM 2128 C C . GLY A 1 262 ? -19.713 2.441 42.500 1.00 34.34 262 GLY A C 1
ATOM 2129 O O . GLY A 1 262 ? -18.499 2.300 42.464 1.00 34.34 262 GLY A O 1
ATOM 2130 N N . LYS A 1 263 ? -20.347 3.518 42.972 1.00 39.28 263 LYS A N 1
ATOM 2131 C CA . LYS A 1 263 ? -19.877 4.462 43.991 1.00 39.28 263 LYS A CA 1
ATOM 2132 C C . LYS A 1 263 ? -18.436 4.222 44.463 1.00 39.28 263 LYS A C 1
ATOM 2134 O O . LYS A 1 263 ? -18.230 3.406 45.355 1.00 39.28 263 LYS A O 1
ATOM 2139 N N . ASP A 1 264 ? -17.498 5.016 43.961 1.00 35.94 264 ASP A N 1
ATOM 2140 C CA . ASP A 1 264 ? -16.539 5.634 44.869 1.00 35.94 264 ASP A CA 1
ATOM 2141 C C . ASP A 1 264 ? -16.045 6.966 44.305 1.00 35.94 264 ASP A C 1
ATOM 2143 O O . ASP A 1 264 ? -15.775 7.117 43.112 1.00 35.94 264 ASP A O 1
ATOM 2147 N N . GLU A 1 265 ? -16.042 7.964 45.175 1.00 47.56 265 GLU A N 1
ATOM 2148 C CA . GLU A 1 265 ? -15.748 9.355 44.876 1.00 47.56 265 GLU A CA 1
ATOM 2149 C C . GLU A 1 265 ? -14.243 9.538 44.654 1.00 47.56 265 GLU A C 1
ATOM 2151 O O . GLU A 1 265 ? -13.446 9.544 45.588 1.00 47.56 265 GLU A O 1
ATOM 2156 N N . GLY A 1 266 ? -13.851 9.754 43.402 1.00 37.44 266 GLY A N 1
ATOM 2157 C CA . GLY A 1 266 ? -12.518 10.224 43.052 1.00 37.44 266 GLY A CA 1
ATOM 2158 C C . GLY A 1 266 ? -12.557 10.925 41.705 1.00 37.44 266 GLY A C 1
ATOM 2159 O O . GLY A 1 266 ? -12.665 10.275 40.673 1.00 37.44 266 GLY A O 1
ATOM 2160 N N . MET A 1 267 ? -12.502 12.258 41.719 1.00 42.00 267 MET A N 1
ATOM 2161 C CA . MET A 1 267 ? -12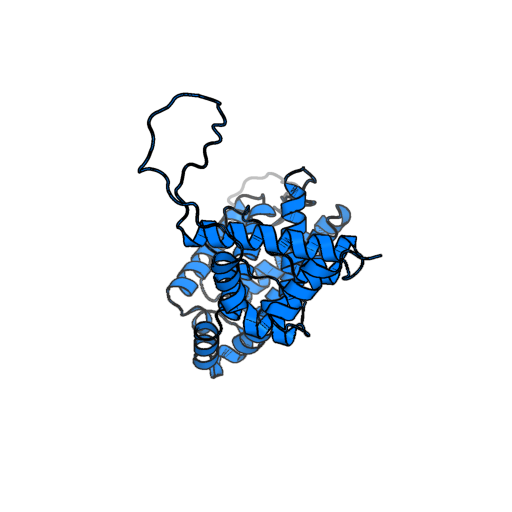.296 13.102 40.537 1.00 42.00 267 MET A CA 1
ATOM 2162 C C . MET A 1 267 ? -11.024 12.653 39.800 1.00 42.00 267 MET A C 1
ATOM 2164 O O . MET A 1 267 ? -9.920 13.078 40.138 1.00 42.00 267 MET A O 1
ATOM 2168 N N . THR A 1 268 ? -11.160 11.802 38.787 1.00 41.56 268 THR A N 1
ATOM 2169 C CA . THR A 1 268 ? -10.159 11.704 37.728 1.00 41.56 268 THR A CA 1
ATOM 2170 C C . THR A 1 268 ? -10.308 12.949 36.845 1.00 41.56 268 THR A C 1
ATOM 2172 O O . THR A 1 268 ? -11.427 13.285 36.444 1.00 41.56 268 THR A O 1
ATOM 2175 N N . PRO A 1 269 ? -9.228 13.705 36.574 1.00 36.81 269 PRO A N 1
ATOM 2176 C CA . PRO A 1 269 ? -9.288 14.851 35.674 1.00 36.81 269 PRO A CA 1
ATOM 2177 C C . PRO A 1 269 ? -9.850 14.432 34.308 1.00 36.81 269 PRO A C 1
ATOM 2179 O O . PRO A 1 269 ? -9.475 13.386 33.783 1.00 36.81 269 PRO A O 1
ATOM 2182 N N . LEU A 1 270 ? -10.714 15.261 33.711 1.00 45.31 270 LEU A N 1
ATOM 2183 C CA . LEU A 1 270 ? -11.301 15.046 32.374 1.00 45.31 270 LEU A CA 1
ATOM 2184 C C . LEU A 1 270 ? -10.253 14.794 31.268 1.00 45.31 270 LEU A C 1
ATOM 2186 O O . LEU A 1 270 ? -10.589 14.207 30.241 1.00 45.31 270 LEU A O 1
ATOM 2190 N N . ASP A 1 271 ? -8.998 15.178 31.511 1.00 44.88 271 ASP A N 1
ATOM 2191 C CA . ASP A 1 271 ? -7.844 14.962 30.631 1.00 44.88 271 ASP A CA 1
ATOM 2192 C C . ASP A 1 271 ? -7.379 13.492 30.564 1.00 44.88 271 ASP A C 1
ATOM 2194 O O . ASP A 1 271 ? -6.565 13.147 29.713 1.00 44.88 271 ASP A O 1
ATOM 2198 N N . GLN A 1 272 ? -7.899 12.611 31.430 1.00 41.81 272 GLN A N 1
ATOM 2199 C CA . GLN A 1 272 ? -7.651 11.159 31.422 1.00 41.81 272 GLN A CA 1
ATOM 2200 C C . GLN A 1 272 ? -8.764 10.361 30.727 1.00 41.81 272 GLN A C 1
ATOM 2202 O O . GLN A 1 272 ? -8.916 9.161 30.952 1.00 41.81 272 GLN A O 1
ATOM 2207 N N . ARG A 1 273 ? -9.568 10.996 29.865 1.00 46.44 273 ARG A N 1
ATOM 2208 C CA . ARG A 1 273 ? -10.267 10.225 28.831 1.00 46.44 273 ARG A CA 1
ATOM 2209 C C . ARG A 1 273 ? -9.197 9.704 27.885 1.00 46.44 273 ARG A C 1
ATOM 2211 O O . ARG A 1 273 ? -8.664 10.487 27.106 1.00 46.44 273 ARG A O 1
ATOM 2218 N N . ASP A 1 274 ? -8.873 8.419 28.000 1.00 54.72 274 ASP A N 1
ATOM 2219 C CA . A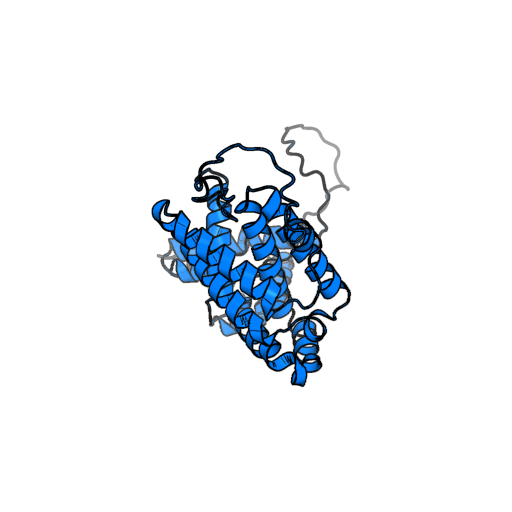SP A 1 274 ? -7.965 7.708 27.099 1.00 54.72 274 ASP A CA 1
ATOM 2220 C C . ASP A 1 274 ? -8.311 8.066 25.647 1.00 54.72 274 ASP A C 1
ATOM 2222 O O . ASP A 1 274 ? -9.313 7.606 25.092 1.00 54.72 274 ASP A O 1
ATOM 2226 N N . THR A 1 275 ? -7.530 8.966 25.051 1.00 68.19 275 THR A N 1
ATOM 2227 C CA . THR A 1 275 ? -7.722 9.379 23.665 1.00 68.19 275 THR A CA 1
ATOM 2228 C C . THR A 1 275 ? -7.167 8.262 22.805 1.00 68.19 275 THR A C 1
ATOM 2230 O O . THR A 1 275 ? -5.970 7.981 22.826 1.00 68.19 275 THR A O 1
ATOM 2233 N N . TYR A 1 276 ? -8.061 7.587 22.087 1.00 78.44 276 TYR A N 1
ATOM 2234 C CA . TYR A 1 276 ? -7.699 6.511 21.178 1.00 78.44 276 TYR A CA 1
ATOM 2235 C C . TYR A 1 276 ? -6.650 7.023 20.174 1.00 78.44 276 TYR A C 1
ATOM 2237 O O . TYR A 1 276 ? -6.808 8.114 19.622 1.00 78.44 276 TYR A O 1
ATOM 2245 N N . PHE A 1 277 ? -5.569 6.269 19.972 1.00 86.38 277 PHE A N 1
ATOM 2246 C CA . PHE A 1 277 ? -4.380 6.677 19.206 1.00 86.38 277 PHE A CA 1
ATOM 2247 C C . PHE A 1 277 ? -3.572 7.849 19.808 1.00 86.38 277 PHE A C 1
ATOM 2249 O O . PHE A 1 277 ? -2.834 8.519 19.089 1.00 86.38 277 PHE A O 1
ATOM 2256 N N . GLY A 1 278 ? -3.626 8.099 21.120 1.00 81.69 278 GLY A N 1
ATOM 2257 C CA . GLY A 1 278 ? -2.759 9.098 21.773 1.00 81.69 278 GLY A CA 1
ATOM 2258 C C . GLY A 1 278 ? -1.262 8.727 21.750 1.00 81.69 278 GLY A C 1
ATOM 2259 O O . GLY A 1 278 ? -0.377 9.589 21.601 1.00 81.69 278 GLY A O 1
ATOM 2260 N N . GLU A 1 279 ? -0.976 7.425 21.829 1.00 90.06 279 GLU A N 1
ATOM 2261 C CA . GLU A 1 279 ? 0.366 6.839 21.786 1.00 90.06 279 GLU A CA 1
ATOM 2262 C C . GLU A 1 279 ? 0.721 6.355 20.372 1.00 90.06 279 GLU A C 1
ATOM 2264 O O . GLU A 1 279 ? 0.425 5.225 19.974 1.00 90.06 279 GLU A O 1
ATOM 2269 N N . LEU A 1 280 ? 1.393 7.226 19.612 1.00 92.12 280 LEU A N 1
ATOM 2270 C CA . LEU A 1 280 ? 1.872 6.939 18.259 1.00 92.12 280 LEU A CA 1
ATOM 2271 C C . LEU A 1 280 ? 3.387 7.069 18.147 1.00 92.12 280 LEU A C 1
ATOM 2273 O O . LEU A 1 280 ? 3.997 7.989 18.695 1.00 92.12 280 LEU A O 1
ATOM 2277 N N . ASN A 1 281 ? 3.971 6.213 17.318 1.00 92.31 281 ASN A N 1
ATOM 2278 C CA . ASN A 1 281 ? 5.333 6.316 16.813 1.00 92.31 281 ASN A CA 1
ATOM 2279 C C . ASN A 1 281 ? 5.410 7.344 15.668 1.00 92.31 281 ASN A C 1
ATOM 2281 O O . ASN A 1 281 ? 5.788 7.020 14.543 1.00 92.31 281 ASN A O 1
ATOM 2285 N N . PHE A 1 282 ? 4.988 8.583 15.935 1.00 92.00 282 PHE A N 1
ATOM 2286 C CA . PHE A 1 282 ? 4.993 9.672 14.961 1.00 92.00 282 PHE A CA 1
ATOM 2287 C C . PHE A 1 282 ? 5.528 10.978 15.586 1.00 92.00 282 PHE A C 1
ATOM 2289 O O . PHE A 1 282 ? 5.065 11.368 16.663 1.00 92.00 282 PHE A O 1
ATOM 2296 N N . PRO A 1 283 ? 6.471 11.684 14.930 1.00 91.12 283 PRO A N 1
ATOM 2297 C CA . PRO A 1 283 ? 7.114 11.330 13.661 1.00 91.12 283 PRO A CA 1
ATOM 2298 C C . PRO A 1 283 ? 8.002 10.086 13.802 1.00 91.12 283 PRO A C 1
ATOM 2300 O O . PRO A 1 283 ? 8.586 9.848 14.860 1.00 91.12 283 PRO A O 1
ATOM 2303 N N . VAL A 1 284 ? 8.121 9.298 12.733 1.00 86.81 284 VAL A N 1
ATOM 2304 C CA . VAL A 1 284 ? 8.948 8.084 12.745 1.00 86.81 284 VAL A CA 1
ATOM 2305 C C . VAL A 1 284 ? 10.426 8.500 12.841 1.00 86.81 284 VAL A C 1
ATOM 2307 O O . VAL A 1 284 ? 10.884 9.274 11.989 1.00 86.81 284 VAL A O 1
ATOM 2310 N N . PRO A 1 285 ? 11.195 8.036 13.850 1.00 79.88 285 PRO A N 1
ATOM 2311 C CA . PRO A 1 285 ? 12.570 8.486 14.069 1.00 79.88 285 PRO A CA 1
ATOM 2312 C C . PRO A 1 285 ? 13.479 8.221 12.865 1.00 79.88 285 PRO A C 1
ATOM 2314 O O . PRO A 1 285 ? 13.464 7.129 12.298 1.00 79.88 285 PRO A O 1
ATOM 2317 N N . VAL A 1 286 ? 14.324 9.193 12.499 1.00 66.00 286 VAL A N 1
ATOM 2318 C CA . VAL A 1 286 ? 15.315 9.047 11.418 1.00 66.00 286 VAL A CA 1
ATOM 2319 C C . VAL A 1 286 ? 16.582 8.373 11.954 1.00 66.00 286 VAL A C 1
ATOM 2321 O O . VAL A 1 286 ? 17.384 8.973 12.657 1.00 66.00 286 VAL A O 1
ATOM 2324 N N . THR A 1 287 ? 16.758 7.105 11.602 1.00 70.38 287 THR A N 1
ATOM 2325 C CA . THR A 1 287 ? 17.917 6.246 11.873 1.00 70.38 287 THR A CA 1
ATOM 2326 C C . THR A 1 287 ? 18.468 5.714 10.540 1.0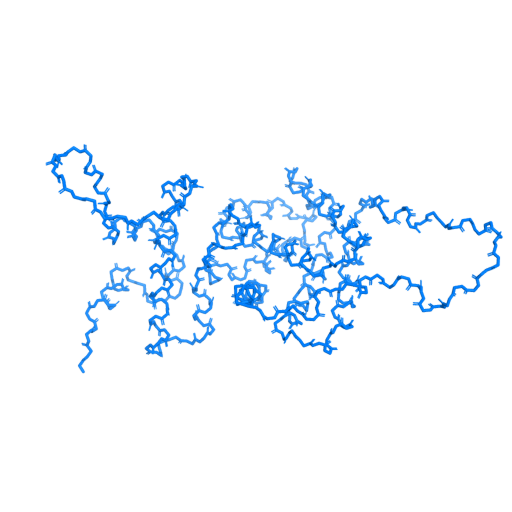0 70.38 287 THR A C 1
ATOM 2328 O O . THR A 1 287 ? 17.779 5.808 9.526 1.00 70.38 287 THR A O 1
ATOM 2331 N N . PRO A 1 288 ? 19.660 5.092 10.484 1.00 57.66 288 PRO A N 1
ATOM 2332 C CA . PRO A 1 288 ? 20.149 4.442 9.260 1.00 57.66 288 PRO A CA 1
ATOM 2333 C C . PRO A 1 288 ? 19.206 3.358 8.698 1.00 57.66 288 PRO A C 1
ATOM 2335 O O . PRO A 1 288 ? 19.239 3.074 7.507 1.00 57.66 288 PRO A O 1
ATOM 2338 N N . LYS A 1 289 ? 18.325 2.778 9.531 1.00 60.88 289 LYS A N 1
ATOM 2339 C CA . LYS A 1 289 ? 17.244 1.871 9.099 1.00 60.88 289 LYS A CA 1
ATOM 2340 C C . LYS A 1 289 ? 16.013 2.610 8.538 1.00 60.88 289 LYS A C 1
ATOM 2342 O O . LYS A 1 289 ? 15.163 1.989 7.911 1.00 60.88 289 LYS A O 1
ATOM 2347 N N . THR A 1 290 ? 15.913 3.924 8.732 1.00 66.62 290 THR A N 1
ATOM 2348 C CA . THR A 1 290 ? 14.768 4.755 8.321 1.00 66.62 290 THR A CA 1
ATOM 2349 C C . THR A 1 290 ? 14.814 5.151 6.849 1.00 66.62 290 THR A C 1
ATOM 2351 O O . THR A 1 290 ? 13.777 5.501 6.300 1.00 66.62 290 THR A O 1
ATOM 2354 N N . GLU A 1 291 ? 15.957 5.050 6.163 1.00 71.44 291 GLU A N 1
ATOM 2355 C CA . GLU A 1 291 ? 15.981 5.265 4.707 1.00 71.44 291 GLU A CA 1
ATOM 2356 C C . GLU A 1 291 ? 15.198 4.176 3.965 1.00 71.44 291 GLU A C 1
ATOM 2358 O O . GLU A 1 291 ? 14.358 4.506 3.133 1.00 71.44 291 GLU A O 1
ATOM 2363 N N . ALA A 1 292 ? 15.334 2.908 4.370 1.00 75.25 292 ALA A N 1
ATOM 2364 C CA . ALA A 1 292 ? 14.506 1.821 3.843 1.00 75.25 292 ALA A CA 1
ATOM 2365 C C . ALA A 1 292 ? 13.007 2.049 4.121 1.00 75.25 292 ALA A C 1
ATOM 2367 O O . ALA A 1 292 ? 12.158 1.790 3.270 1.00 75.25 292 ALA A O 1
ATOM 2368 N N . TRP A 1 293 ? 12.671 2.594 5.296 1.00 79.31 293 TRP A N 1
ATOM 2369 C CA . TRP A 1 293 ? 11.292 2.966 5.617 1.00 79.31 293 TRP A CA 1
ATOM 2370 C C . TRP A 1 293 ? 10.786 4.103 4.721 1.00 79.31 293 TRP A C 1
ATOM 2372 O O . TRP A 1 293 ? 9.719 3.981 4.125 1.00 79.31 293 TRP A O 1
ATOM 2382 N N . LYS A 1 294 ? 11.560 5.178 4.538 1.00 82.75 294 LYS A N 1
ATOM 2383 C CA . LYS A 1 294 ? 11.195 6.278 3.630 1.00 82.75 294 LYS A CA 1
ATOM 2384 C C . LYS A 1 294 ? 11.032 5.793 2.191 1.00 82.75 294 LYS A C 1
ATOM 2386 O O . LYS A 1 294 ? 10.110 6.229 1.508 1.00 82.75 294 LYS A O 1
ATOM 2391 N N . GLU A 1 295 ? 11.901 4.904 1.718 1.00 81.81 295 GLU A N 1
ATOM 2392 C CA . GLU A 1 295 ? 11.774 4.266 0.404 1.00 81.81 295 GLU A CA 1
ATOM 2393 C C . GLU A 1 295 ? 10.488 3.446 0.297 1.00 81.81 295 GLU A C 1
ATOM 2395 O O . GLU A 1 295 ? 9.769 3.587 -0.693 1.00 81.81 295 GLU A O 1
ATOM 2400 N N . LYS A 1 296 ? 10.140 2.671 1.333 1.00 83.50 296 LYS A N 1
ATOM 2401 C CA . LYS A 1 296 ? 8.869 1.937 1.411 1.00 83.50 296 LYS A CA 1
ATOM 2402 C C . LYS A 1 296 ? 7.666 2.879 1.317 1.00 83.50 296 LYS A C 1
ATOM 2404 O O . LYS A 1 296 ? 6.778 2.628 0.506 1.00 83.50 296 LYS A O 1
ATOM 2409 N N . ILE A 1 297 ? 7.651 3.980 2.075 1.00 89.75 297 ILE A N 1
ATOM 2410 C CA . ILE A 1 297 ? 6.561 4.970 2.030 1.00 89.75 297 ILE A CA 1
ATOM 2411 C C . ILE A 1 297 ? 6.475 5.638 0.646 1.00 89.75 297 ILE A C 1
ATOM 2413 O O . ILE A 1 297 ? 5.390 5.709 0.072 1.00 89.75 297 ILE A O 1
ATOM 2417 N N . ARG A 1 298 ? 7.602 6.065 0.054 1.00 89.00 298 ARG A N 1
ATOM 2418 C CA . ARG A 1 298 ? 7.632 6.644 -1.309 1.00 89.00 298 ARG A CA 1
ATOM 2419 C C . ARG A 1 298 ? 7.124 5.665 -2.359 1.00 89.00 298 ARG A C 1
ATOM 2421 O O . ARG A 1 298 ? 6.350 6.046 -3.233 1.00 89.00 298 ARG A O 1
ATOM 2428 N N . ARG A 1 299 ? 7.553 4.407 -2.279 1.00 88.94 299 ARG A N 1
ATOM 2429 C CA . ARG A 1 299 ? 7.105 3.350 -3.182 1.00 88.94 299 ARG A CA 1
ATOM 2430 C C . ARG A 1 299 ? 5.606 3.129 -3.059 1.00 88.94 299 ARG A C 1
ATOM 2432 O O . ARG A 1 299 ? 4.921 3.097 -4.074 1.00 88.94 299 ARG A O 1
ATOM 2439 N N . LEU A 1 300 ? 5.102 2.988 -1.840 1.00 89.88 300 LEU A N 1
ATOM 2440 C CA . LEU A 1 300 ? 3.682 2.772 -1.610 1.00 89.88 300 LEU A CA 1
ATOM 2441 C C . LEU A 1 300 ? 2.848 3.955 -2.113 1.00 89.88 300 LEU A C 1
ATOM 2443 O O . LEU A 1 300 ? 1.847 3.736 -2.786 1.00 89.88 300 LEU A O 1
ATOM 2447 N N . HIS A 1 301 ? 3.303 5.190 -1.888 1.00 92.44 301 HIS A N 1
ATOM 2448 C CA . HIS A 1 301 ? 2.669 6.376 -2.463 1.00 92.44 301 HIS A CA 1
ATOM 2449 C C . HIS A 1 301 ? 2.552 6.270 -3.992 1.00 92.44 301 HIS A C 1
ATOM 2451 O O . HIS A 1 301 ? 1.483 6.527 -4.539 1.00 92.44 301 HIS A O 1
ATOM 2457 N N . LEU A 1 302 ? 3.608 5.834 -4.694 1.00 90.69 302 LEU A N 1
ATOM 2458 C CA . LEU A 1 302 ? 3.543 5.589 -6.142 1.00 90.69 302 LEU A CA 1
ATOM 2459 C C . LEU A 1 302 ? 2.517 4.503 -6.496 1.00 90.69 302 LEU A C 1
ATOM 2461 O O . LEU A 1 302 ? 1.746 4.686 -7.429 1.00 90.69 302 LEU A O 1
ATOM 2465 N N . LEU A 1 303 ? 2.460 3.391 -5.759 1.00 90.38 303 LEU A N 1
ATOM 2466 C CA . LEU A 1 303 ? 1.492 2.319 -6.035 1.00 90.38 303 LEU A CA 1
ATOM 2467 C C . LEU A 1 303 ? 0.033 2.775 -5.873 1.00 90.38 303 LEU A C 1
ATOM 2469 O O . LEU A 1 303 ? -0.830 2.325 -6.626 1.00 90.38 303 LEU A O 1
ATOM 2473 N N . LEU A 1 304 ? -0.229 3.656 -4.906 1.00 89.38 304 LEU A N 1
ATOM 2474 C CA . LEU A 1 304 ? -1.565 4.173 -4.611 1.00 89.38 304 LEU A CA 1
ATOM 2475 C C . LEU A 1 304 ? -2.001 5.295 -5.568 1.00 89.38 304 LEU A C 1
ATOM 2477 O O . LEU A 1 304 ? -3.184 5.409 -5.881 1.00 89.38 304 LEU A O 1
ATOM 2481 N N . THR A 1 305 ? -1.065 6.132 -6.028 1.00 87.62 305 THR A N 1
ATOM 2482 C CA . THR A 1 305 ? -1.393 7.384 -6.740 1.00 87.62 305 THR A CA 1
ATOM 2483 C C . THR A 1 305 ? -1.080 7.368 -8.234 1.00 87.62 305 THR A C 1
ATOM 2485 O O . THR A 1 305 ? -1.685 8.139 -8.984 1.00 87.62 305 THR A O 1
ATOM 2488 N N . GLU A 1 306 ? -0.177 6.498 -8.695 1.00 84.44 306 GLU A N 1
ATOM 2489 C CA . GLU A 1 306 ? 0.252 6.473 -10.094 1.00 84.44 306 GLU A CA 1
ATOM 2490 C C . GLU A 1 306 ? -0.815 5.836 -10.998 1.00 84.44 306 GLU A C 1
ATOM 2492 O O . GLU A 1 306 ? -1.256 4.700 -10.777 1.00 84.44 306 GLU A O 1
ATOM 2497 N N . LYS A 1 307 ? -1.208 6.574 -12.040 1.00 73.94 307 LYS A N 1
ATOM 2498 C CA . LYS A 1 307 ? -2.248 6.198 -13.005 1.00 73.94 307 LYS A CA 1
ATOM 2499 C C . LYS A 1 307 ? -1.663 5.856 -14.366 1.00 73.94 307 LYS A C 1
ATOM 2501 O O . LYS A 1 307 ? -0.743 6.566 -14.819 1.00 73.94 307 LYS A O 1
#

pLDDT: mean 74.37, std 20.44, range [27.67, 97.5]

Mean predicted aligned error: 12.61 Å

Organism: Prunus avium (NCBI:txid42229)

Sequence (307 aa):
FFNLNHLTRFFSFFQIRTLGMLRSRFESLPGAFNNYLIPVEKNEQTKKKGILKATFSRKFDKSASSKEKEAAKFAQMWNEIISSFREEDLISDREKNLLLVPYGADPDLVDLIQWPPFLLASKIPIALDMAKDSKDKDRELKKRMSTDNYMRCAIRECYLSFKSIINLLVLGEREKKVINDIFTIVDAHIAEGNLTTEFNMSALPSLHEQFVQLIDYLLKNKKEDKDQVVIVLLNMLEVVTRDIMEDEIPTLLDSSHGGTYGKDEGMTPLDQRDTYFGELNFPVPVTPKTEAWKEKIRRLHLLLTEK